Protein AF-A0AAE9IRK6-F1 (afdb_monomer_lite)

Foldseek 3Di:
DVVVVVVVVVVVVVVVVVVVPPDDDDDDDDDDDDDDDPDLCPLVVVLVVLVVVLVVPVVVPVLVVLLVLLVVQVVLDPDPLSNVLSVLQSVQLVVLSVQQNVLSVVQNVCCVVVVDNVPRDDGDDRRDGDPLNVVSSVCSVVVHDDDPVSSPPPPLPAPQDDDDDDADWDADPPPRRIHGLVSCQVVCVPQCADPPPRHGHHNCVVPPDPDD

Secondary structure (DSSP, 8-state):
-HHHHHHHHHHHHHHHHHHHHSPPPPPPPPPPP------TTHHHHHHHHHHHHHHHHHT-HHHHHHHHHHHHHHHT---HHHHHHHHHHHHHHHHHHHHHHHHHHHHHHHHHHH--GGGPPPPPPPP---HHHHHHHHHHHTT----HHHH---TT--TT--S---S-EEE-TTT--EEEHHHHHHHHHHH-B-TTT--B---TTTS-----

InterPro domains:
  IPR013083 Zinc finger, RING/FYVE/PHD-type [G3DSA:3.30.40.10] (139-206)

Sequence (212 aa):
MSNEMESIQRDNRSLREQIASISEAPRTPPVPESPSEGQPNHNRFALFRFQRIKDSLYHKKQLKQAKDMAEKLKSSSNLVEIHQIADYEYYQFEGRLLKYTKEVELNIQRIKETCDVSMVTPLPDIPEFSKRFVNLYWRIINNQSITSSEIEVSDSEFFICYVEMTSEALSCQEFKKVTYFECASKWLKIHRSCPHCRREMLNPEEFPNLSQ

Organism: Caenorhabditis briggsae (NCBI:txid6238)

Structure (mmCIF, N/CA/C/O backbone):
data_AF-A0AAE9IRK6-F1
#
_entry.id   AF-A0AAE9IRK6-F1
#
loop_
_atom_site.group_PDB
_atom_site.id
_atom_site.type_symbol
_atom_site.label_atom_id
_atom_site.label_alt_id
_atom_site.label_comp_id
_atom_site.label_asym_id
_atom_site.label_entity_id
_atom_site.label_seq_id
_atom_site.pdbx_PDB_ins_code
_atom_site.Cartn_x
_atom_site.Cartn_y
_atom_site.Cartn_z
_atom_site.occupancy
_atom_site.B_iso_or_equiv
_atom_site.auth_seq_id
_atom_site.auth_comp_id
_atom_site.auth_asym_id
_atom_site.auth_atom_id
_atom_site.pdbx_PDB_model_num
ATOM 1 N N . MET A 1 1 ? 44.467 29.365 26.929 1.00 53.69 1 MET A N 1
ATOM 2 C CA . MET A 1 1 ? 43.410 29.668 25.938 1.00 53.69 1 MET A CA 1
ATOM 3 C C . MET A 1 1 ? 43.759 30.820 24.984 1.00 53.69 1 MET A C 1
ATOM 5 O O . MET A 1 1 ? 43.269 30.785 23.869 1.00 53.69 1 MET A O 1
ATOM 9 N N . SER A 1 2 ? 44.606 31.802 25.347 1.00 60.78 2 SER A N 1
ATOM 10 C CA . SER A 1 2 ? 44.948 32.934 24.448 1.00 60.78 2 SER A CA 1
ATOM 11 C C . SER A 1 2 ? 45.804 32.539 23.229 1.00 60.78 2 SER A C 1
ATOM 13 O O . SER A 1 2 ? 45.527 32.961 22.113 1.00 60.78 2 SER A O 1
ATOM 15 N N . ASN A 1 3 ? 46.789 31.652 23.411 1.00 66.25 3 ASN A N 1
ATOM 16 C CA . ASN A 1 3 ? 47.774 31.324 22.364 1.00 66.25 3 ASN A CA 1
ATOM 17 C C . ASN A 1 3 ? 47.197 30.514 21.187 1.00 66.25 3 ASN A C 1
ATOM 19 O O . ASN A 1 3 ? 47.721 30.554 20.077 1.00 66.25 3 ASN A O 1
ATOM 23 N N . GLU A 1 4 ? 46.120 29.770 21.429 1.00 68.50 4 GLU A N 1
ATOM 24 C CA . GLU A 1 4 ? 45.479 28.906 20.433 1.00 68.50 4 GLU A CA 1
ATOM 25 C C . GLU A 1 4 ? 44.609 29.733 19.475 1.00 68.50 4 GLU A C 1
ATOM 27 O O . GLU A 1 4 ? 44.667 29.557 18.259 1.00 68.50 4 GLU A O 1
ATOM 32 N N . MET A 1 5 ? 43.910 30.738 20.014 1.00 69.25 5 MET A N 1
ATOM 33 C CA . MET A 1 5 ? 43.140 31.714 19.237 1.00 69.25 5 MET A CA 1
ATOM 34 C C . MET A 1 5 ? 44.045 32.533 18.299 1.00 69.25 5 MET A C 1
ATOM 36 O O . MET A 1 5 ? 43.699 32.771 17.141 1.00 69.25 5 MET A O 1
ATOM 40 N N . GLU A 1 6 ? 45.233 32.916 18.773 1.00 74.81 6 GLU A N 1
ATOM 41 C CA . GLU A 1 6 ? 46.226 33.651 17.979 1.00 74.81 6 GLU A CA 1
ATOM 42 C C . GLU A 1 6 ? 46.871 32.793 16.882 1.00 74.81 6 GLU A C 1
ATOM 44 O O . GLU A 1 6 ? 47.228 33.314 15.822 1.00 74.81 6 GLU A O 1
ATOM 49 N N . SER A 1 7 ? 47.009 31.482 17.106 1.00 77.88 7 SER A N 1
ATOM 50 C CA . SER A 1 7 ? 47.465 30.545 16.072 1.00 77.88 7 SER A CA 1
ATOM 51 C C . SER A 1 7 ? 46.430 30.421 14.959 1.00 77.88 7 SER A C 1
ATOM 53 O O . SER A 1 7 ? 46.745 30.631 13.791 1.00 77.88 7 SER A O 1
ATOM 55 N N . ILE A 1 8 ? 45.166 30.208 15.331 1.00 80.19 8 ILE A N 1
ATOM 56 C CA . ILE A 1 8 ? 44.055 30.049 14.385 1.00 80.19 8 ILE A CA 1
ATOM 57 C C . ILE A 1 8 ? 43.844 31.317 13.542 1.00 80.19 8 ILE A C 1
ATOM 59 O O . ILE A 1 8 ? 43.520 31.235 12.354 1.00 80.19 8 ILE A O 1
ATOM 63 N N . GLN A 1 9 ? 44.041 32.507 14.118 1.00 79.88 9 GLN A N 1
ATOM 64 C CA . GLN A 1 9 ? 43.957 33.765 13.370 1.00 79.88 9 GLN A CA 1
ATOM 65 C C . GLN A 1 9 ? 45.102 33.945 12.367 1.00 79.88 9 GLN A C 1
ATOM 67 O O . GLN A 1 9 ? 44.872 34.483 11.279 1.00 79.88 9 GLN A O 1
ATOM 72 N N . ARG A 1 10 ? 46.316 33.486 12.696 1.00 81.50 10 ARG A N 1
ATOM 73 C CA . ARG A 1 10 ? 47.450 33.495 11.759 1.00 81.50 10 ARG A CA 1
ATOM 74 C C . ARG A 1 10 ? 47.220 32.531 10.599 1.00 81.50 10 ARG A C 1
ATOM 76 O O . ARG A 1 10 ? 47.394 32.931 9.448 1.00 81.50 10 ARG A O 1
ATOM 83 N N . ASP A 1 11 ? 46.731 31.332 10.887 1.00 83.19 11 ASP A N 1
ATOM 84 C CA . ASP A 1 11 ? 46.473 30.310 9.868 1.00 83.19 11 ASP A CA 1
ATOM 85 C C . ASP A 1 11 ? 45.357 30.744 8.902 1.00 83.19 11 ASP A C 1
ATOM 87 O O . ASP A 1 11 ? 45.491 30.626 7.683 1.00 83.19 11 ASP A O 1
ATOM 91 N N . ASN A 1 12 ? 44.293 31.367 9.422 1.00 79.25 12 ASN A N 1
ATOM 92 C CA . ASN A 1 12 ? 43.224 31.934 8.593 1.00 79.25 12 ASN A CA 1
ATOM 93 C C . ASN A 1 12 ? 43.704 33.070 7.684 1.00 79.25 12 ASN A C 1
ATOM 95 O O . ASN A 1 12 ? 43.206 33.214 6.566 1.00 79.25 12 ASN A O 1
ATOM 99 N N . ARG A 1 13 ? 44.654 33.893 8.145 1.00 84.69 13 ARG A N 1
ATOM 100 C CA . ARG A 1 13 ? 45.234 34.955 7.315 1.00 84.69 13 ARG A CA 1
ATOM 101 C C . ARG A 1 13 ? 46.056 34.360 6.172 1.00 84.69 13 ARG A C 1
ATOM 103 O O . ARG A 1 13 ? 45.858 34.752 5.027 1.00 84.69 13 ARG A O 1
ATOM 110 N N . SER A 1 14 ? 46.887 33.363 6.474 1.00 82.62 14 SER A N 1
ATOM 111 C CA . SER A 1 14 ? 47.718 32.684 5.475 1.00 82.62 14 SER A CA 1
ATOM 112 C C . SER A 1 14 ? 46.883 31.981 4.397 1.00 82.62 14 SER A C 1
ATOM 114 O O . SER A 1 14 ? 47.169 32.115 3.209 1.00 82.62 14 SER A O 1
ATOM 116 N N . LEU A 1 15 ? 45.788 31.314 4.780 1.00 79.38 15 LEU A N 1
ATOM 117 C CA . LEU A 1 15 ? 44.874 30.673 3.826 1.00 79.38 15 LEU A CA 1
ATOM 118 C C . LEU A 1 15 ? 44.181 31.681 2.901 1.00 79.38 15 LEU A C 1
ATOM 120 O O . LEU A 1 15 ? 44.022 31.422 1.710 1.00 79.38 15 LEU A O 1
ATOM 124 N N . ARG A 1 16 ? 43.794 32.853 3.420 1.00 78.94 16 ARG A N 1
ATOM 125 C CA . ARG A 1 16 ? 43.182 33.914 2.604 1.00 78.94 16 ARG A CA 1
ATOM 126 C C . ARG A 1 16 ? 44.160 34.495 1.586 1.00 78.94 16 ARG A C 1
ATOM 128 O O . ARG A 1 16 ? 43.763 34.757 0.455 1.00 78.94 16 ARG A O 1
ATOM 135 N N . GLU A 1 17 ? 45.423 34.655 1.968 1.00 78.12 17 GLU A N 1
ATOM 136 C CA . GLU A 1 17 ? 46.488 35.110 1.067 1.00 78.12 17 GLU A CA 1
ATOM 137 C C . GLU A 1 17 ? 46.801 34.061 -0.013 1.00 78.12 17 GLU A C 1
ATOM 139 O O . GLU A 1 17 ? 46.987 34.419 -1.175 1.00 78.12 17 GLU A O 1
ATOM 144 N N . GLN A 1 18 ? 46.758 32.765 0.322 1.00 75.94 18 GLN A N 1
ATOM 145 C CA . GLN A 1 18 ? 46.891 31.687 -0.666 1.00 75.94 18 GLN A CA 1
ATOM 146 C C . GLN A 1 18 ? 45.728 31.662 -1.663 1.00 75.94 18 GLN A C 1
ATOM 148 O O . GLN A 1 18 ? 45.968 31.523 -2.858 1.00 75.94 18 GLN A O 1
ATOM 153 N N . ILE A 1 19 ? 44.486 31.854 -1.204 1.00 73.38 19 ILE A N 1
ATOM 154 C CA . ILE A 1 19 ? 43.304 31.908 -2.081 1.00 73.38 19 ILE A CA 1
ATOM 155 C C . ILE A 1 19 ? 43.367 33.121 -3.021 1.00 73.38 19 ILE A C 1
ATOM 157 O O . ILE A 1 19 ? 43.035 32.993 -4.195 1.00 73.38 19 ILE A O 1
ATOM 161 N N . ALA A 1 20 ? 43.839 34.275 -2.539 1.00 70.44 20 ALA A N 1
ATOM 162 C CA . ALA A 1 20 ? 43.986 35.484 -3.353 1.00 70.44 20 ALA A CA 1
ATOM 163 C C . ALA A 1 20 ? 45.124 35.397 -4.392 1.00 70.44 20 ALA A C 1
ATOM 165 O O . ALA A 1 20 ? 45.109 36.129 -5.378 1.00 70.44 20 ALA A O 1
ATOM 166 N N . SER A 1 21 ? 46.100 34.507 -4.180 1.00 67.75 21 SER A N 1
ATOM 167 C CA . SER A 1 21 ? 47.235 34.284 -5.089 1.00 67.75 21 SER A CA 1
ATOM 168 C C . SER A 1 21 ? 46.928 33.269 -6.206 1.00 67.75 21 SER A C 1
ATOM 170 O O . SER A 1 21 ? 47.674 33.155 -7.181 1.00 67.75 21 SER A O 1
ATOM 172 N N . ILE A 1 22 ? 45.807 32.542 -6.113 1.00 68.69 22 ILE A N 1
ATOM 173 C CA . ILE A 1 22 ? 45.344 31.646 -7.178 1.00 68.69 22 ILE A CA 1
ATOM 174 C C . ILE A 1 22 ? 44.671 32.505 -8.255 1.00 68.69 22 ILE A C 1
ATOM 176 O O . ILE A 1 22 ? 43.532 32.941 -8.114 1.00 68.69 22 ILE A O 1
ATOM 180 N N . SER A 1 23 ? 45.414 32.772 -9.329 1.00 54.09 23 SER A N 1
ATOM 181 C CA . SER A 1 23 ? 44.936 33.508 -10.505 1.00 54.09 23 SER A CA 1
ATOM 182 C C . SER A 1 23 ? 43.696 32.849 -11.127 1.00 54.09 23 SER A C 1
ATOM 184 O O . SER A 1 23 ? 43.639 31.627 -11.270 1.00 54.09 23 SER A O 1
ATOM 186 N N . GLU A 1 24 ? 42.723 33.677 -11.521 1.00 56.59 24 GLU A N 1
ATOM 187 C CA . GLU A 1 24 ? 41.511 33.288 -12.251 1.00 56.59 24 GLU A CA 1
ATOM 188 C C . GLU A 1 24 ? 41.842 32.446 -13.496 1.00 56.59 24 GLU A C 1
ATOM 190 O O . GLU A 1 24 ? 42.622 32.853 -14.360 1.00 56.59 24 GLU A O 1
ATOM 195 N N . ALA A 1 25 ? 41.216 31.272 -13.609 1.00 49.56 25 ALA A N 1
ATOM 196 C CA . ALA A 1 25 ? 41.288 30.445 -14.809 1.00 49.56 25 ALA A CA 1
ATOM 197 C C . ALA A 1 25 ? 40.441 31.051 -15.958 1.00 49.56 25 ALA A C 1
ATOM 199 O O . ALA A 1 25 ? 39.415 31.684 -15.692 1.00 49.56 25 ALA A O 1
ATOM 200 N N . PRO A 1 26 ? 40.823 30.862 -17.238 1.00 47.22 26 PRO A N 1
ATOM 201 C CA . PRO A 1 26 ? 40.178 31.523 -18.376 1.00 47.22 26 PRO A CA 1
ATOM 202 C C . PRO A 1 26 ? 38.699 31.148 -18.551 1.00 47.22 26 PRO A C 1
ATOM 204 O O . PRO A 1 26 ? 38.322 29.982 -18.443 1.00 47.22 26 PRO A O 1
ATOM 207 N N . ARG A 1 27 ? 37.872 32.144 -18.899 1.00 47.75 27 ARG A N 1
ATOM 208 C CA . ARG A 1 27 ? 36.449 31.982 -19.245 1.00 47.75 27 ARG A CA 1
ATOM 209 C C . ARG A 1 27 ? 36.286 31.043 -20.447 1.00 47.75 27 ARG A C 1
ATOM 211 O O . ARG A 1 27 ? 36.861 31.284 -21.507 1.00 47.75 27 ARG A O 1
ATOM 218 N N . THR A 1 28 ? 35.468 30.009 -20.290 1.00 46.34 28 THR A N 1
ATOM 219 C CA . THR A 1 28 ? 35.046 29.081 -21.349 1.00 46.34 28 THR A CA 1
ATOM 220 C C . THR A 1 28 ? 34.137 29.778 -22.383 1.00 46.34 28 THR A C 1
ATOM 222 O O . THR A 1 28 ? 33.287 30.580 -21.989 1.00 46.34 28 THR A O 1
ATOM 225 N N . PRO A 1 29 ? 34.281 29.500 -23.696 1.00 50.12 29 PRO A N 1
ATOM 226 C CA . PRO A 1 29 ? 33.418 30.057 -24.746 1.00 50.12 29 PRO A CA 1
ATOM 227 C C . PRO A 1 29 ? 31.995 29.452 -24.733 1.00 50.12 29 PRO A C 1
ATOM 229 O O . PRO A 1 29 ? 31.794 28.380 -24.156 1.00 50.12 29 PRO A O 1
ATOM 232 N N . PRO A 1 30 ? 30.998 30.123 -25.353 1.00 50.28 30 PRO A N 1
ATOM 233 C CA . PRO A 1 30 ? 29.590 29.742 -25.260 1.00 50.28 30 PRO A CA 1
ATOM 234 C C . PRO A 1 30 ? 29.308 28.437 -26.015 1.00 50.28 30 PRO A C 1
ATOM 236 O O . PRO A 1 30 ? 29.688 28.274 -27.173 1.00 50.28 30 PRO A O 1
ATOM 239 N N . VAL A 1 31 ? 28.628 27.512 -25.338 1.00 42.75 31 VAL A N 1
ATOM 240 C CA . VAL A 1 31 ? 28.158 26.232 -25.884 1.00 42.75 31 VAL A CA 1
ATOM 241 C C . VAL A 1 31 ? 27.038 26.502 -26.903 1.00 42.75 31 VAL A C 1
ATOM 243 O O . VAL A 1 31 ? 26.072 27.171 -26.536 1.00 42.75 31 VAL A O 1
ATOM 246 N N . PRO A 1 32 ? 27.113 26.001 -28.152 1.00 50.94 32 PRO A N 1
ATOM 247 C CA . PRO A 1 32 ? 25.986 26.054 -29.078 1.00 50.94 32 PRO A CA 1
ATOM 248 C C . PRO A 1 32 ? 24.891 25.067 -28.656 1.00 50.94 32 PRO A C 1
ATOM 250 O O . PRO A 1 32 ? 25.173 23.918 -28.311 1.00 50.94 32 PRO A O 1
ATOM 253 N N . GLU A 1 33 ? 23.640 25.518 -28.708 1.00 45.62 33 GLU A N 1
ATOM 254 C CA . GLU A 1 33 ? 22.446 24.703 -28.499 1.00 45.62 33 GLU A CA 1
ATOM 255 C C . GLU A 1 33 ? 22.340 23.568 -29.539 1.00 45.62 33 GLU A C 1
ATOM 257 O O . GLU A 1 33 ? 22.337 23.817 -30.739 1.00 45.62 33 GLU A O 1
ATOM 262 N N . SER A 1 34 ? 22.198 22.342 -29.017 1.00 45.12 34 SER A N 1
ATOM 263 C CA . SER A 1 34 ? 21.564 21.119 -29.558 1.00 45.12 34 SER A CA 1
ATOM 264 C C . SER A 1 34 ? 21.929 20.602 -30.962 1.00 45.12 34 SER A C 1
ATOM 266 O O . SER A 1 34 ? 21.728 21.271 -31.972 1.00 45.12 34 SER A O 1
ATOM 268 N N . PRO A 1 35 ? 22.190 19.284 -31.055 1.00 41.19 35 PRO A N 1
ATOM 269 C CA . PRO A 1 35 ? 21.273 18.451 -31.838 1.00 41.19 35 PRO A CA 1
ATOM 270 C C . PRO A 1 35 ? 20.587 17.380 -30.986 1.00 41.19 35 PRO A C 1
ATOM 272 O O . PRO A 1 35 ? 21.212 16.633 -30.235 1.00 41.19 35 PRO A O 1
ATOM 275 N N . SER A 1 36 ? 19.271 17.304 -31.162 1.00 57.50 36 SER A N 1
ATOM 276 C CA . SER A 1 36 ? 18.419 16.177 -30.800 1.00 57.50 36 SER A CA 1
ATOM 277 C C . SER A 1 36 ? 18.835 14.929 -31.590 1.00 57.50 36 SER A C 1
ATOM 279 O O . SER A 1 36 ? 18.400 14.742 -32.722 1.00 57.50 36 SER A O 1
ATOM 281 N N . GLU A 1 37 ? 19.616 14.049 -30.969 1.00 43.59 37 GLU A N 1
ATOM 282 C CA . GLU A 1 37 ? 19.770 12.647 -31.369 1.00 43.59 37 GLU A CA 1
ATOM 283 C C . GLU A 1 37 ? 19.572 11.775 -30.125 1.00 43.59 37 GLU A C 1
ATOM 285 O O . GLU A 1 37 ? 20.185 12.011 -29.081 1.00 43.59 37 GLU A O 1
ATOM 290 N N . GLY A 1 38 ? 18.658 10.802 -30.207 1.00 50.41 38 GLY A N 1
ATOM 291 C CA . GLY A 1 38 ? 18.271 9.932 -29.098 1.00 50.41 38 GLY A CA 1
ATOM 292 C C . GLY A 1 38 ? 19.488 9.336 -28.393 1.00 50.41 38 GLY A C 1
ATOM 293 O O . GLY A 1 38 ? 20.176 8.478 -28.940 1.00 50.41 38 GLY A O 1
ATOM 294 N N . GLN A 1 39 ? 19.759 9.797 -27.169 1.00 50.62 39 GLN A N 1
ATOM 295 C CA . GLN A 1 39 ? 20.912 9.340 -26.405 1.00 50.62 39 GLN A CA 1
ATOM 296 C C . GLN A 1 39 ? 20.786 7.832 -26.120 1.00 50.62 39 GLN A C 1
ATOM 298 O O . GLN A 1 39 ? 19.871 7.435 -25.389 1.00 50.62 39 GLN A O 1
ATOM 303 N N . PRO A 1 40 ? 21.744 6.994 -26.566 1.00 54.94 40 PRO A N 1
ATOM 304 C CA . PRO A 1 40 ? 21.736 5.539 -26.355 1.00 54.94 40 PRO A CA 1
ATOM 305 C C . PRO A 1 40 ? 21.720 5.113 -24.882 1.00 54.94 40 PRO A C 1
ATOM 307 O O . PRO A 1 40 ? 21.518 3.947 -24.566 1.00 54.94 40 PRO A O 1
ATOM 310 N N . ASN A 1 41 ? 21.972 6.053 -23.969 1.00 64.56 41 ASN A N 1
ATOM 311 C CA . ASN A 1 41 ? 22.027 5.801 -22.538 1.00 64.56 41 ASN A CA 1
ATOM 312 C C . ASN A 1 41 ? 20.725 6.149 -21.806 1.00 64.56 41 ASN A C 1
ATOM 314 O O . ASN A 1 41 ? 20.541 5.694 -20.679 1.00 64.56 41 ASN A O 1
ATOM 318 N N . HIS A 1 42 ? 19.810 6.922 -22.401 1.00 78.62 42 HIS A N 1
ATOM 319 C CA . HIS A 1 42 ? 18.608 7.390 -21.699 1.00 78.62 42 HIS A CA 1
ATOM 320 C C . HIS A 1 42 ? 17.679 6.226 -21.314 1.00 78.62 42 HIS A C 1
ATOM 322 O O . HIS A 1 42 ? 17.197 6.143 -20.181 1.00 78.62 42 HIS A O 1
ATOM 328 N N . ASN A 1 43 ? 17.504 5.264 -22.223 1.00 83.69 43 ASN A N 1
ATOM 329 C CA . ASN A 1 43 ? 16.769 4.026 -21.959 1.00 83.69 43 ASN A CA 1
ATOM 330 C C . ASN A 1 43 ? 17.452 3.148 -20.903 1.00 83.69 43 ASN A C 1
ATOM 332 O O . ASN A 1 43 ? 16.781 2.624 -20.017 1.00 83.69 43 ASN A O 1
ATOM 336 N N . ARG A 1 44 ? 18.784 3.060 -20.917 1.00 87.31 44 ARG A N 1
ATOM 337 C CA . ARG A 1 44 ? 19.575 2.318 -19.935 1.00 87.31 44 ARG A CA 1
ATOM 338 C C . ARG A 1 44 ? 19.434 2.919 -18.537 1.00 87.31 44 ARG A C 1
ATOM 340 O O . ARG A 1 44 ? 19.269 2.173 -17.573 1.00 87.31 44 ARG A O 1
ATOM 347 N N . PHE A 1 45 ? 19.443 4.248 -18.420 1.00 87.94 45 PHE A N 1
ATOM 348 C CA . PHE A 1 45 ? 19.199 4.942 -17.154 1.00 87.94 45 PHE A CA 1
ATOM 349 C C . PHE A 1 45 ? 17.768 4.732 -16.653 1.00 87.94 45 PHE A C 1
ATOM 351 O O . PHE A 1 45 ? 17.579 4.394 -15.484 1.00 87.94 45 PHE A O 1
ATOM 358 N N . ALA A 1 46 ? 16.764 4.882 -17.521 1.00 88.38 46 ALA A N 1
ATOM 359 C CA . ALA A 1 46 ? 15.368 4.641 -17.162 1.00 88.38 46 ALA A CA 1
ATOM 360 C C . ALA A 1 46 ? 15.147 3.192 -16.695 1.00 88.38 46 ALA A C 1
ATOM 362 O O . ALA A 1 46 ? 14.580 2.961 -15.626 1.00 88.38 46 ALA A O 1
ATOM 363 N N . LEU A 1 47 ? 15.684 2.220 -17.437 1.00 92.19 47 LEU A N 1
ATOM 364 C CA . LEU A 1 47 ? 15.627 0.802 -17.096 1.00 92.19 47 LEU A CA 1
ATOM 365 C C . LEU A 1 47 ? 16.285 0.521 -15.741 1.00 92.19 47 LEU A C 1
ATOM 367 O O . LEU A 1 47 ? 15.705 -0.174 -14.908 1.00 92.19 47 LEU A O 1
ATOM 371 N N . PHE A 1 48 ? 17.466 1.094 -15.492 1.00 92.12 48 PHE A N 1
ATOM 372 C CA . PHE A 1 48 ? 18.158 0.958 -14.211 1.00 92.12 48 PHE A CA 1
ATOM 373 C C . PHE A 1 48 ? 17.333 1.522 -13.045 1.00 92.12 48 PHE A C 1
ATOM 375 O O . PHE A 1 48 ? 17.258 0.895 -11.988 1.00 92.12 48 PHE A O 1
ATOM 382 N N . ARG A 1 49 ? 16.661 2.668 -13.233 1.00 92.44 49 ARG A N 1
ATOM 383 C CA . ARG A 1 49 ? 15.779 3.252 -12.208 1.00 92.44 49 ARG A CA 1
ATOM 384 C C . ARG A 1 49 ? 14.624 2.319 -11.859 1.00 92.44 49 ARG A C 1
ATOM 386 O O . ARG A 1 49 ? 14.417 2.047 -10.678 1.00 92.44 49 ARG A O 1
ATOM 393 N N . PHE A 1 50 ? 13.902 1.802 -12.852 1.00 94.62 50 PHE A N 1
ATOM 394 C CA . PHE A 1 50 ? 12.791 0.885 -12.588 1.00 94.62 50 PHE A CA 1
ATOM 395 C C . PHE A 1 50 ? 13.259 -0.446 -11.997 1.00 94.62 50 PHE A C 1
ATOM 397 O O . PHE A 1 50 ? 12.628 -0.959 -11.076 1.00 94.62 50 PHE A O 1
ATOM 404 N N . GLN A 1 51 ? 14.388 -0.983 -12.462 1.00 94.19 51 GLN A N 1
ATOM 405 C CA . GLN A 1 51 ? 14.958 -2.214 -11.917 1.00 94.19 51 GLN A CA 1
ATOM 406 C C . GLN A 1 51 ? 15.327 -2.047 -10.436 1.00 94.19 51 GLN A C 1
ATOM 408 O O . GLN A 1 51 ? 14.957 -2.889 -9.624 1.00 94.19 51 GLN A O 1
ATOM 413 N N . ARG A 1 52 ? 15.931 -0.913 -10.060 1.00 94.44 52 ARG A N 1
ATOM 414 C CA . ARG A 1 52 ? 16.219 -0.580 -8.657 1.00 94.44 52 ARG A CA 1
ATOM 415 C C . ARG A 1 52 ? 14.950 -0.522 -7.803 1.00 94.44 52 ARG A C 1
ATOM 417 O O . ARG A 1 52 ? 14.959 -1.000 -6.670 1.00 94.44 52 ARG A O 1
ATOM 424 N N . ILE A 1 53 ? 13.866 0.051 -8.335 1.00 93.44 53 ILE A N 1
ATOM 425 C CA . ILE A 1 53 ? 12.562 0.052 -7.656 1.00 93.44 53 ILE A CA 1
ATOM 426 C C . ILE A 1 53 ? 12.077 -1.389 -7.478 1.00 93.44 53 ILE A C 1
ATOM 428 O O . ILE A 1 53 ? 11.793 -1.784 -6.352 1.00 93.44 53 ILE A O 1
ATOM 432 N N . LYS A 1 54 ? 12.050 -2.201 -8.539 1.00 93.38 54 LYS A N 1
ATOM 433 C CA . LYS A 1 54 ? 11.607 -3.602 -8.472 1.00 93.38 54 LYS A CA 1
ATOM 434 C C . LYS A 1 54 ? 12.393 -4.412 -7.436 1.00 93.38 54 LYS A C 1
ATOM 436 O O . LYS A 1 54 ? 11.795 -5.111 -6.623 1.00 93.38 54 LYS A O 1
ATOM 441 N N . ASP A 1 55 ? 13.715 -4.269 -7.417 1.00 93.12 55 ASP A N 1
ATOM 442 C CA . ASP A 1 55 ? 14.584 -4.983 -6.478 1.00 93.12 55 ASP A CA 1
ATOM 443 C C . ASP A 1 55 ? 14.294 -4.575 -5.024 1.00 93.12 55 ASP A C 1
ATOM 445 O O . ASP A 1 55 ? 14.266 -5.425 -4.134 1.00 93.12 55 ASP A O 1
ATOM 449 N N . SER A 1 56 ? 13.976 -3.297 -4.776 1.00 91.25 56 SER A N 1
ATOM 450 C CA . SER A 1 56 ? 13.552 -2.834 -3.445 1.00 91.25 56 SER A CA 1
ATOM 451 C C . SER A 1 56 ? 12.234 -3.462 -2.962 1.00 91.25 56 SER A C 1
ATOM 453 O O . SER A 1 56 ? 12.041 -3.632 -1.757 1.00 91.25 56 SER A O 1
ATOM 455 N N . LEU A 1 57 ? 11.351 -3.849 -3.890 1.00 89.00 57 LEU A N 1
ATOM 456 C CA . LEU A 1 57 ? 10.039 -4.439 -3.602 1.00 89.00 57 LEU A CA 1
ATOM 457 C C . LEU A 1 57 ? 10.088 -5.971 -3.485 1.00 89.00 57 LEU A C 1
ATOM 459 O O . LEU A 1 57 ? 9.208 -6.568 -2.864 1.00 89.00 57 LEU A O 1
ATOM 463 N N . TYR A 1 58 ? 11.131 -6.610 -4.030 1.00 85.44 58 TYR A N 1
ATOM 464 C CA . TYR A 1 58 ? 11.259 -8.067 -4.163 1.00 85.44 58 TYR A CA 1
ATOM 465 C C . TYR A 1 58 ? 11.051 -8.827 -2.846 1.00 85.44 58 TYR A C 1
ATOM 467 O O . TYR A 1 58 ? 10.360 -9.843 -2.796 1.00 85.44 58 TYR A O 1
ATOM 475 N N . HIS A 1 59 ? 11.591 -8.305 -1.744 1.00 84.06 59 HIS A N 1
ATOM 476 C CA . HIS A 1 59 ? 11.499 -8.958 -0.437 1.00 84.06 59 HIS A CA 1
ATOM 477 C C . HIS A 1 59 ? 10.191 -8.689 0.318 1.00 84.06 59 HIS A C 1
ATOM 479 O O . HIS A 1 59 ? 10.068 -9.105 1.469 1.00 84.06 59 HIS A O 1
ATOM 485 N N . LYS A 1 60 ? 9.225 -7.973 -0.280 1.00 87.00 60 LYS A N 1
ATOM 486 C CA . LYS A 1 60 ? 7.929 -7.631 0.338 1.00 87.00 60 LYS A CA 1
ATOM 487 C C . LYS A 1 60 ? 8.054 -7.038 1.752 1.00 87.00 60 LYS A C 1
ATOM 489 O O . LYS A 1 60 ? 7.148 -7.169 2.575 1.00 87.00 60 LYS A O 1
ATOM 494 N N . LYS A 1 61 ? 9.176 -6.366 2.047 1.00 90.94 61 LYS A N 1
ATOM 495 C CA . LYS A 1 61 ? 9.479 -5.811 3.377 1.00 90.94 61 LYS A CA 1
ATOM 496 C C . LYS A 1 61 ? 8.394 -4.834 3.830 1.00 90.94 61 LYS A C 1
ATOM 498 O O . LYS A 1 61 ? 7.961 -4.898 4.973 1.00 90.94 61 LYS A O 1
ATOM 503 N N . GLN A 1 62 ? 7.937 -3.986 2.913 1.00 91.00 62 GLN A N 1
ATOM 504 C CA . GLN A 1 62 ? 6.874 -3.011 3.151 1.00 91.00 62 GLN A CA 1
ATOM 505 C C . GLN A 1 62 ? 5.540 -3.687 3.481 1.00 91.00 62 GLN A C 1
ATOM 507 O O . GLN A 1 62 ? 4.880 -3.280 4.425 1.00 91.00 62 GLN A O 1
ATOM 512 N N . LEU A 1 63 ? 5.173 -4.753 2.761 1.00 93.62 63 LEU A N 1
ATOM 513 C CA . LEU A 1 63 ? 3.936 -5.494 3.023 1.00 93.62 63 LEU A CA 1
ATOM 514 C C . LEU A 1 63 ? 3.966 -6.158 4.403 1.00 93.62 63 LEU A C 1
ATOM 516 O O . LEU A 1 63 ? 2.989 -6.098 5.143 1.00 93.62 63 LEU A O 1
ATOM 520 N N . LYS A 1 64 ? 5.112 -6.743 4.773 1.00 95.06 64 LYS A N 1
ATOM 521 C CA . LYS A 1 64 ? 5.304 -7.299 6.115 1.00 95.06 64 LYS A CA 1
ATOM 522 C C . LYS A 1 64 ? 5.174 -6.215 7.188 1.00 95.06 64 LYS A C 1
ATOM 524 O O . LYS A 1 64 ? 4.420 -6.398 8.131 1.00 95.06 64 LYS A O 1
ATOM 529 N N . GLN A 1 65 ? 5.850 -5.079 7.015 1.00 94.94 65 GLN A N 1
ATOM 530 C CA . GLN A 1 65 ? 5.757 -3.950 7.948 1.00 94.94 65 GLN A CA 1
ATOM 531 C C . GLN A 1 65 ? 4.325 -3.416 8.075 1.00 94.94 65 GLN A C 1
ATOM 533 O O . GLN A 1 65 ? 3.867 -3.173 9.187 1.00 94.94 65 GLN A O 1
ATOM 538 N N . ALA A 1 66 ? 3.608 -3.279 6.959 1.00 96.06 66 ALA A N 1
ATOM 539 C CA . ALA A 1 66 ? 2.214 -2.852 6.941 1.00 96.06 66 ALA A CA 1
ATOM 540 C C . ALA A 1 66 ? 1.315 -3.820 7.722 1.00 96.06 66 ALA A C 1
ATOM 542 O O . ALA A 1 66 ? 0.515 -3.388 8.551 1.00 96.06 66 ALA A O 1
ATOM 543 N N . LYS A 1 67 ? 1.500 -5.130 7.514 1.00 96.88 67 LYS A N 1
ATOM 544 C CA . LYS A 1 67 ? 0.779 -6.164 8.259 1.00 96.88 67 LYS A CA 1
ATOM 545 C C . LYS A 1 67 ? 1.085 -6.107 9.753 1.00 96.88 67 LYS A C 1
ATOM 547 O O . LYS A 1 67 ? 0.166 -6.118 10.563 1.00 96.88 67 LYS A O 1
ATOM 552 N N . ASP A 1 68 ? 2.362 -5.996 10.112 1.00 97.75 68 ASP A N 1
ATOM 553 C CA . ASP A 1 68 ? 2.798 -5.924 11.508 1.00 97.75 68 ASP A CA 1
ATOM 554 C C . ASP A 1 68 ? 2.201 -4.690 12.215 1.00 97.75 68 ASP A C 1
ATOM 556 O O . ASP A 1 68 ? 1.790 -4.780 13.371 1.00 97.75 68 ASP A O 1
ATOM 560 N N . MET A 1 69 ? 2.095 -3.545 11.528 1.00 97.19 69 MET A N 1
ATOM 561 C CA . MET A 1 69 ? 1.442 -2.344 12.067 1.00 97.19 69 MET A CA 1
ATOM 562 C C . MET A 1 69 ? -0.059 -2.548 12.305 1.00 97.19 69 MET A C 1
ATOM 564 O O . MET A 1 69 ? -0.548 -2.199 13.381 1.00 97.19 69 MET A O 1
ATOM 568 N N . ALA A 1 70 ? -0.779 -3.123 11.337 1.00 96.75 70 ALA A N 1
ATOM 569 C CA . ALA A 1 70 ? -2.214 -3.383 11.454 1.00 96.75 70 ALA A CA 1
ATOM 570 C C . ALA A 1 70 ? -2.523 -4.388 12.577 1.00 96.75 70 ALA A C 1
ATOM 572 O O . ALA A 1 70 ? -3.371 -4.130 13.431 1.00 96.75 70 ALA A O 1
ATOM 573 N N . GLU A 1 71 ? -1.775 -5.491 12.648 1.00 97.56 71 GLU A N 1
ATOM 574 C CA . GLU A 1 71 ? -1.933 -6.496 13.705 1.00 97.56 71 GLU A CA 1
ATOM 575 C C . GLU A 1 71 ? -1.569 -5.942 15.085 1.00 97.56 71 GLU A C 1
ATOM 577 O O . GLU A 1 71 ? -2.264 -6.197 16.071 1.00 97.56 71 GLU A O 1
ATOM 582 N N . LYS A 1 72 ? -0.532 -5.100 15.173 1.00 97.38 72 LYS A N 1
ATOM 583 C CA . LYS A 1 72 ? -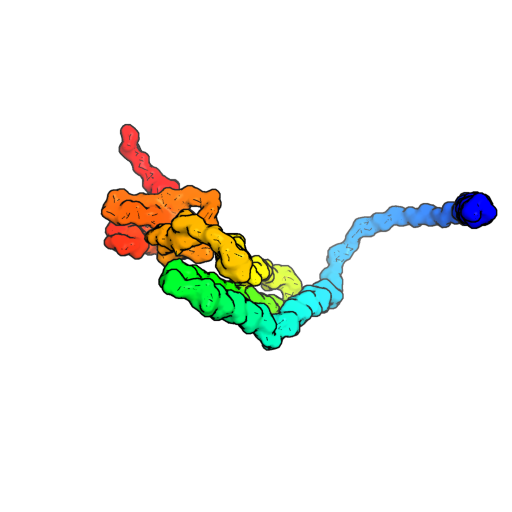0.198 -4.431 16.431 1.00 97.38 72 LYS A CA 1
ATOM 584 C C . LYS A 1 72 ? -1.320 -3.499 16.888 1.00 97.38 72 LYS A C 1
ATOM 586 O O . LYS A 1 72 ? -1.651 -3.504 18.076 1.00 97.38 72 LYS A O 1
ATOM 591 N N . LEU A 1 73 ? -1.931 -2.749 15.970 1.00 95.38 73 LEU A N 1
ATOM 592 C CA . LEU A 1 73 ? -3.075 -1.888 16.275 1.00 95.38 73 LEU A CA 1
ATOM 593 C C . LEU A 1 73 ? -4.252 -2.695 16.834 1.00 95.38 73 LEU A C 1
ATOM 595 O O . LEU A 1 73 ? -4.789 -2.349 17.885 1.00 95.38 73 LEU A O 1
ATOM 599 N N . LYS A 1 74 ? -4.579 -3.814 16.178 1.00 95.06 74 LYS A N 1
ATOM 600 C CA . LYS A 1 74 ? -5.633 -4.750 16.595 1.00 95.06 74 LYS A CA 1
ATOM 601 C C . LYS A 1 74 ? -5.354 -5.369 17.961 1.00 95.06 74 LYS A C 1
ATOM 603 O O . LYS A 1 74 ? -6.258 -5.474 18.776 1.00 95.06 74 LYS A O 1
ATOM 608 N N . SER A 1 75 ? -4.102 -5.719 18.254 1.00 96.81 75 SER A N 1
ATOM 609 C CA . SER A 1 75 ? -3.721 -6.260 19.568 1.00 96.81 75 SER A CA 1
ATOM 610 C C . SER A 1 75 ? -3.754 -5.229 20.705 1.00 96.81 75 SER A C 1
ATOM 612 O O . SER A 1 75 ? -3.797 -5.606 21.872 1.00 96.81 75 SER A O 1
ATOM 614 N N . SER A 1 76 ? -3.733 -3.933 20.374 1.00 94.62 76 SER A N 1
ATOM 615 C CA . SER A 1 76 ? -3.670 -2.834 21.348 1.00 94.62 76 SER A CA 1
ATOM 616 C C . SER A 1 76 ? -5.041 -2.226 21.669 1.00 94.62 76 SER A C 1
ATOM 618 O O . SER A 1 76 ? -5.134 -1.342 22.515 1.00 94.62 76 SER A O 1
ATOM 620 N N . SER A 1 77 ? -6.111 -2.674 21.006 1.00 90.44 77 SER A N 1
ATOM 621 C CA . SER A 1 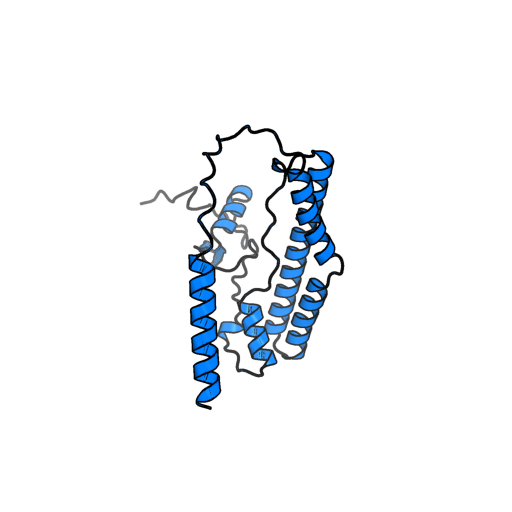77 ? -7.474 -2.189 21.227 1.00 90.44 77 SER A CA 1
ATOM 622 C C . SER A 1 77 ? -8.495 -3.300 21.023 1.00 90.44 77 SER A C 1
ATOM 624 O O . SER A 1 77 ? -8.360 -4.103 20.110 1.00 90.44 77 SER A O 1
ATOM 626 N N . ASN A 1 78 ? -9.558 -3.305 21.827 1.00 89.81 78 ASN A N 1
ATOM 627 C CA . ASN A 1 78 ? -10.686 -4.228 21.665 1.00 89.81 78 ASN A CA 1
ATOM 628 C C . ASN A 1 78 ? -11.872 -3.604 20.905 1.00 89.81 78 ASN A C 1
ATOM 630 O O . ASN A 1 78 ? -12.921 -4.234 20.802 1.00 89.81 78 ASN A O 1
ATOM 634 N N . LEU A 1 79 ? -11.743 -2.363 20.417 1.00 89.50 79 LEU A N 1
ATOM 635 C CA . LEU A 1 79 ? -12.817 -1.699 19.673 1.00 89.50 79 LEU A CA 1
ATOM 636 C C . LEU A 1 79 ? -12.891 -2.242 18.243 1.00 89.50 79 LEU A C 1
ATOM 638 O O . LEU A 1 79 ? -11.890 -2.262 17.523 1.00 89.50 79 LEU A O 1
ATOM 642 N N . VAL A 1 80 ? -14.096 -2.636 17.832 1.00 88.94 80 VAL A N 1
ATOM 643 C CA . VAL A 1 80 ? -14.361 -3.252 16.524 1.00 88.94 80 VAL A CA 1
ATOM 644 C C . VAL A 1 80 ? -14.028 -2.288 15.388 1.00 88.94 80 VAL A C 1
ATOM 646 O O . VAL A 1 80 ? -13.434 -2.686 14.391 1.00 88.94 80 VAL A O 1
ATOM 649 N N . GLU A 1 81 ? -14.333 -1.007 15.559 1.00 87.94 81 GLU A N 1
ATOM 650 C CA . GLU A 1 81 ? -14.073 0.048 14.583 1.00 87.94 81 GLU A CA 1
ATOM 651 C C . GLU A 1 81 ? -12.569 0.209 14.323 1.00 87.94 81 GLU A C 1
ATOM 653 O O . GLU A 1 81 ? -12.144 0.411 13.189 1.00 87.94 81 GLU A O 1
ATOM 658 N N . ILE A 1 82 ? -11.731 0.050 15.355 1.00 89.88 82 ILE A N 1
ATOM 659 C CA . ILE A 1 82 ? -10.270 0.095 15.201 1.00 89.88 82 ILE A CA 1
ATOM 660 C C . ILE A 1 82 ? -9.775 -1.112 14.402 1.00 89.88 82 ILE A C 1
ATOM 662 O O . ILE A 1 82 ? -8.863 -0.972 13.587 1.00 89.88 82 ILE A O 1
ATOM 666 N N . HIS A 1 83 ? -10.378 -2.286 14.601 1.00 91.44 83 HIS A N 1
ATOM 667 C CA . HIS A 1 83 ? -10.037 -3.479 13.823 1.00 91.44 83 HIS A CA 1
ATOM 668 C C . HIS A 1 83 ? -10.437 -3.309 12.359 1.00 91.44 83 HIS A C 1
ATOM 670 O O . HIS A 1 83 ? -9.631 -3.591 11.478 1.00 91.44 83 HIS A O 1
ATOM 676 N N . GLN A 1 84 ? -11.628 -2.763 12.103 1.00 89.25 84 GLN A N 1
ATOM 677 C CA . GLN A 1 84 ? -12.104 -2.451 10.754 1.00 89.25 84 GLN A CA 1
ATOM 678 C C . GLN A 1 84 ? -11.193 -1.446 10.044 1.00 89.25 84 GLN A C 1
ATOM 680 O O . GLN A 1 84 ? -10.801 -1.685 8.905 1.00 89.25 84 GLN A O 1
ATOM 685 N N . ILE A 1 85 ? -10.799 -0.362 10.723 1.00 90.38 85 ILE A N 1
ATOM 686 C CA . ILE A 1 85 ? -9.849 0.622 10.186 1.00 90.38 85 ILE A CA 1
ATOM 687 C C . ILE A 1 85 ? -8.507 -0.047 9.863 1.00 90.38 85 ILE A C 1
ATOM 689 O O . ILE A 1 85 ? -7.938 0.202 8.802 1.00 90.38 85 ILE A O 1
ATOM 693 N N . ALA A 1 86 ? -8.002 -0.910 10.750 1.00 94.00 86 ALA A N 1
ATOM 694 C CA . ALA A 1 86 ? -6.736 -1.608 10.542 1.00 94.00 86 ALA A CA 1
ATOM 695 C C . ALA A 1 86 ? -6.766 -2.548 9.333 1.00 94.00 86 ALA A C 1
ATOM 697 O O . ALA A 1 86 ? -5.853 -2.511 8.506 1.00 94.00 86 ALA A O 1
ATOM 698 N N . ASP A 1 87 ? -7.815 -3.361 9.220 1.00 91.19 87 ASP A N 1
ATOM 699 C CA . ASP A 1 87 ? -7.977 -4.297 8.112 1.00 91.19 87 ASP A CA 1
ATOM 700 C C . ASP A 1 87 ? -8.175 -3.540 6.789 1.00 91.19 87 ASP A C 1
ATOM 702 O O . ASP A 1 87 ? -7.496 -3.838 5.804 1.00 91.19 87 ASP A O 1
ATOM 706 N N . TYR A 1 88 ? -9.032 -2.512 6.770 1.00 90.31 88 TYR A N 1
ATOM 707 C CA . TYR A 1 88 ? -9.261 -1.677 5.589 1.00 90.31 88 TYR A CA 1
ATOM 708 C C . TYR A 1 88 ? -7.959 -1.048 5.082 1.00 90.31 88 TYR A C 1
ATOM 710 O O . TYR A 1 88 ? -7.594 -1.216 3.919 1.00 90.31 88 TYR A O 1
ATOM 718 N N . GLU A 1 89 ? -7.215 -0.371 5.953 1.00 94.06 89 GLU A N 1
ATOM 719 C CA . GLU A 1 89 ? -5.973 0.309 5.578 1.00 94.06 89 GLU A CA 1
ATOM 720 C C . GLU A 1 89 ? -4.900 -0.667 5.095 1.00 94.06 89 GLU A C 1
ATOM 722 O O . GLU A 1 89 ? -4.203 -0.385 4.116 1.00 94.06 89 GLU A O 1
ATOM 727 N N . TYR A 1 90 ? -4.797 -1.844 5.722 1.00 96.00 90 TYR A N 1
ATOM 728 C CA . TYR A 1 90 ? -3.897 -2.899 5.266 1.00 96.00 90 TYR A CA 1
ATOM 729 C C . TYR A 1 90 ? -4.251 -3.382 3.852 1.00 96.00 90 TYR A C 1
ATOM 731 O O . TYR A 1 90 ? -3.374 -3.415 2.985 1.00 96.00 90 TYR A O 1
ATOM 739 N N . TYR A 1 91 ? -5.520 -3.709 3.586 1.00 93.31 91 TYR A N 1
ATOM 740 C CA . TYR A 1 91 ? -5.941 -4.183 2.263 1.00 93.31 91 TYR A CA 1
ATOM 741 C C . TYR A 1 91 ? -5.787 -3.110 1.185 1.00 93.31 91 TYR A C 1
ATOM 743 O O . TYR A 1 91 ? -5.354 -3.399 0.067 1.00 93.31 91 TYR A O 1
ATOM 751 N N . GLN A 1 92 ? -6.064 -1.853 1.528 1.00 90.50 92 GLN A N 1
ATOM 752 C CA . GLN A 1 92 ? -5.849 -0.722 0.633 1.00 90.50 92 GLN A CA 1
ATOM 753 C C . GLN A 1 92 ? -4.369 -0.540 0.298 1.00 90.50 92 GLN A C 1
ATOM 755 O O . GLN A 1 92 ? -4.013 -0.358 -0.870 1.00 90.50 92 GLN A O 1
ATOM 760 N N . PHE A 1 93 ? -3.492 -0.625 1.298 1.00 94.25 93 PHE A N 1
ATOM 761 C CA . PHE A 1 93 ? -2.050 -0.580 1.094 1.00 94.25 93 PHE A CA 1
ATOM 762 C C . PHE A 1 93 ? -1.566 -1.738 0.210 1.00 94.25 93 PHE A C 1
ATOM 764 O O . PHE A 1 93 ? -0.829 -1.508 -0.750 1.00 94.25 93 PHE A O 1
ATOM 771 N N . GLU A 1 94 ? -2.011 -2.967 0.483 1.00 93.38 94 GLU A N 1
ATOM 772 C CA . GLU A 1 94 ? -1.662 -4.164 -0.290 1.00 93.38 94 GLU A CA 1
ATOM 773 C C . GLU A 1 94 ? -2.088 -4.035 -1.760 1.00 93.38 94 GLU A C 1
ATOM 775 O O . GLU A 1 94 ? -1.276 -4.252 -2.665 1.00 93.38 94 GLU A O 1
ATOM 780 N N . GLY A 1 95 ? -3.326 -3.600 -2.010 1.00 90.69 95 GLY A N 1
ATOM 781 C CA . GLY A 1 95 ? -3.840 -3.365 -3.358 1.00 90.69 95 GLY A CA 1
ATOM 782 C C . GLY A 1 95 ? -3.068 -2.275 -4.108 1.00 90.69 95 GLY A C 1
ATOM 783 O O . GLY A 1 95 ? -2.694 -2.462 -5.272 1.00 90.69 95 GLY A O 1
ATOM 784 N N . ARG A 1 96 ? -2.764 -1.150 -3.441 1.00 91.56 96 ARG A N 1
ATOM 785 C CA . ARG A 1 96 ? -1.944 -0.068 -4.017 1.00 91.56 96 ARG A CA 1
ATOM 786 C C . ARG A 1 96 ? -0.526 -0.545 -4.336 1.00 91.56 96 ARG A C 1
ATOM 788 O O . ARG A 1 96 ? -0.023 -0.261 -5.423 1.00 91.56 96 ARG A O 1
ATOM 795 N N . LEU A 1 97 ? 0.092 -1.318 -3.444 1.00 93.00 97 LEU A N 1
ATOM 796 C CA . LEU A 1 97 ? 1.432 -1.876 -3.635 1.00 93.00 97 LEU A CA 1
ATOM 797 C C . LEU A 1 97 ? 1.494 -2.868 -4.792 1.00 93.00 97 LEU A C 1
ATOM 799 O O . LEU A 1 97 ? 2.435 -2.823 -5.588 1.00 93.00 97 LEU A O 1
ATOM 803 N N . LEU A 1 98 ? 0.478 -3.719 -4.932 1.00 91.88 98 LEU A N 1
ATOM 804 C CA . LEU A 1 98 ? 0.367 -4.629 -6.065 1.00 91.88 98 LEU A CA 1
ATOM 805 C C . LEU A 1 98 ? 0.274 -3.858 -7.387 1.00 91.88 98 LEU A C 1
ATOM 807 O O . LEU A 1 98 ? 1.007 -4.162 -8.330 1.00 91.88 98 LEU A O 1
ATOM 811 N N . LYS A 1 99 ? -0.584 -2.831 -7.449 1.00 91.00 99 LYS A N 1
ATOM 812 C CA . LYS A 1 99 ? -0.733 -1.983 -8.640 1.00 91.00 99 LYS A CA 1
ATOM 813 C C . LYS A 1 99 ? 0.575 -1.272 -8.996 1.00 91.00 99 LYS A C 1
ATOM 815 O O . LYS A 1 99 ? 0.986 -1.308 -10.151 1.00 91.00 99 LYS A O 1
ATOM 820 N N . TYR A 1 100 ? 1.238 -0.676 -8.006 1.00 94.25 100 TYR A N 1
ATOM 821 C CA . TYR A 1 100 ? 2.524 -0.000 -8.181 1.00 94.25 100 TYR A CA 1
ATOM 822 C C . TYR A 1 100 ? 3.596 -0.955 -8.725 1.00 94.25 100 TYR A C 1
ATOM 824 O O . TYR A 1 100 ? 4.253 -0.655 -9.719 1.00 94.25 100 TYR A O 1
ATOM 832 N N . THR A 1 101 ? 3.725 -2.141 -8.120 1.00 93.12 101 THR A N 1
ATOM 833 C CA . THR A 1 101 ? 4.699 -3.164 -8.539 1.00 93.12 101 THR A CA 1
ATOM 834 C C . THR A 1 101 ? 4.458 -3.601 -9.982 1.00 93.12 101 THR A C 1
ATOM 836 O O . THR A 1 101 ? 5.391 -3.633 -10.783 1.00 93.12 101 THR A O 1
ATOM 839 N N . LYS A 1 102 ? 3.195 -3.866 -10.338 1.00 93.62 102 LYS A N 1
ATOM 840 C CA . LYS A 1 102 ? 2.813 -4.264 -11.695 1.00 93.62 102 LYS A CA 1
ATOM 841 C C . LYS A 1 102 ? 3.162 -3.190 -12.727 1.00 93.62 102 LYS A C 1
ATOM 843 O O . LYS A 1 102 ? 3.659 -3.515 -13.800 1.00 93.62 102 LYS A O 1
ATOM 848 N N . GLU A 1 103 ? 2.942 -1.917 -12.407 1.00 94.88 103 GLU A N 1
ATOM 849 C CA . GLU A 1 103 ? 3.267 -0.819 -13.323 1.00 94.88 103 GLU A CA 1
ATOM 850 C C . GLU A 1 103 ? 4.780 -0.689 -13.553 1.00 94.88 103 GLU A C 1
ATOM 852 O O . GLU A 1 103 ? 5.228 -0.500 -14.684 1.00 94.88 103 GLU A O 1
ATOM 857 N N . VAL A 1 104 ? 5.585 -0.869 -12.499 1.00 95.06 104 VAL A N 1
ATOM 858 C CA . VAL A 1 104 ? 7.054 -0.914 -12.603 1.00 95.06 104 VAL A CA 1
ATOM 859 C C . VAL A 1 104 ? 7.500 -2.045 -13.534 1.00 95.06 104 VAL A C 1
ATOM 861 O O . VAL A 1 104 ? 8.341 -1.825 -14.404 1.00 95.06 104 VAL A O 1
ATOM 864 N N . GLU A 1 105 ? 6.934 -3.243 -13.386 1.00 95.25 105 GLU A N 1
ATOM 865 C CA . GLU A 1 105 ? 7.257 -4.396 -14.235 1.00 95.25 105 GLU A CA 1
ATOM 866 C C . GLU A 1 105 ? 6.873 -4.167 -15.700 1.00 95.25 105 GLU A C 1
ATOM 868 O O . GLU A 1 105 ? 7.678 -4.441 -16.594 1.00 95.25 105 GLU A O 1
ATOM 873 N N . LEU A 1 106 ? 5.689 -3.604 -15.954 1.00 95.19 106 LEU A N 1
ATOM 874 C CA . LEU A 1 106 ? 5.238 -3.270 -17.306 1.00 95.19 106 LEU A CA 1
ATOM 875 C C . LEU A 1 106 ? 6.127 -2.208 -17.964 1.00 95.19 106 LEU A C 1
ATOM 877 O O . LEU A 1 106 ? 6.447 -2.336 -19.144 1.00 95.19 106 LEU A O 1
ATOM 881 N N . ASN A 1 107 ? 6.564 -1.190 -17.217 1.00 95.38 107 ASN A N 1
ATOM 882 C CA . ASN A 1 107 ? 7.494 -0.176 -17.718 1.00 95.38 107 ASN A CA 1
ATOM 883 C C . ASN A 1 107 ? 8.875 -0.761 -18.043 1.00 95.38 107 ASN A C 1
ATOM 885 O O . ASN A 1 107 ? 9.455 -0.424 -19.075 1.00 95.38 107 ASN A O 1
ATOM 889 N N . ILE A 1 108 ? 9.392 -1.670 -17.206 1.00 95.19 108 ILE A N 1
ATOM 890 C CA . ILE A 1 108 ? 10.632 -2.412 -17.496 1.00 95.19 108 ILE A CA 1
ATOM 891 C C . ILE A 1 108 ? 10.484 -3.197 -18.797 1.00 95.19 108 ILE A C 1
ATOM 893 O O . ILE A 1 108 ? 11.389 -3.159 -19.631 1.00 95.19 108 ILE A O 1
ATOM 897 N N . GLN A 1 109 ? 9.366 -3.907 -18.962 1.00 94.44 109 GLN A N 1
ATOM 898 C CA . GLN A 1 109 ? 9.116 -4.713 -20.151 1.00 94.44 109 GLN A CA 1
ATOM 899 C C . GLN A 1 109 ? 9.024 -3.838 -21.405 1.00 94.44 109 GLN A C 1
ATOM 901 O O . GLN A 1 109 ? 9.732 -4.104 -22.372 1.00 94.44 109 GLN A O 1
ATOM 906 N N . ARG A 1 110 ? 8.260 -2.739 -21.351 1.00 93.31 110 ARG A N 1
ATOM 907 C CA . ARG A 1 110 ? 8.141 -1.785 -22.462 1.00 93.31 110 ARG A CA 1
ATOM 908 C C . ARG A 1 110 ? 9.493 -1.232 -22.893 1.00 93.31 110 ARG A C 1
ATOM 910 O O . ARG A 1 110 ? 9.823 -1.342 -24.064 1.00 93.31 110 ARG A O 1
ATOM 917 N N . ILE A 1 111 ? 10.316 -0.734 -21.963 1.00 92.00 111 ILE A N 1
ATOM 918 C CA . ILE A 1 111 ? 11.650 -0.209 -22.310 1.00 92.00 111 ILE A CA 1
ATOM 919 C C . ILE A 1 111 ? 12.526 -1.294 -22.953 1.00 92.00 111 ILE A C 1
ATOM 921 O O . ILE A 1 111 ? 13.279 -0.996 -23.876 1.00 92.00 111 ILE A O 1
ATOM 925 N N . LYS A 1 112 ? 12.460 -2.543 -22.472 1.00 91.12 112 LYS A N 1
ATOM 926 C CA . LYS A 1 112 ? 13.249 -3.650 -23.037 1.00 91.12 112 LYS A CA 1
ATOM 927 C C . LYS A 1 112 ? 12.817 -4.030 -24.452 1.00 91.12 112 LYS A C 1
ATOM 929 O O . LYS A 1 112 ? 13.671 -4.409 -25.243 1.00 91.12 112 LYS A O 1
ATOM 934 N N . GLU A 1 113 ? 11.522 -3.969 -24.743 1.00 91.81 113 GLU A N 1
ATOM 935 C CA . GLU A 1 113 ? 10.961 -4.351 -26.043 1.00 91.81 113 GLU A CA 1
ATOM 936 C C . GLU A 1 113 ? 11.094 -3.239 -27.084 1.00 91.81 113 GLU A C 1
ATOM 938 O O . GLU A 1 113 ? 11.452 -3.506 -28.228 1.00 91.81 113 GLU A O 1
ATOM 943 N N . THR A 1 114 ? 10.812 -1.993 -26.700 1.00 88.00 114 THR A N 1
ATOM 944 C CA . THR A 1 114 ? 10.758 -0.864 -27.638 1.00 88.00 114 THR A CA 1
ATOM 945 C C . THR A 1 114 ? 12.061 -0.078 -27.705 1.00 88.00 114 THR A C 1
ATOM 947 O O . THR A 1 114 ? 12.253 0.695 -28.640 1.00 88.00 114 THR A O 1
ATOM 950 N N . CYS A 1 115 ? 12.943 -0.223 -26.707 1.00 84.75 115 CYS A N 1
ATOM 951 C CA . CYS A 1 115 ? 14.098 0.651 -26.476 1.00 84.75 115 CYS A CA 1
ATOM 952 C C . CYS A 1 115 ? 13.744 2.146 -26.340 1.00 84.75 115 CYS A C 1
ATOM 954 O O . CYS A 1 115 ? 14.656 2.975 -26.288 1.00 84.75 115 CYS A O 1
ATOM 956 N N . ASP A 1 116 ? 12.455 2.482 -26.224 1.00 83.94 116 ASP A N 1
ATOM 957 C CA . ASP A 1 116 ? 11.916 3.838 -26.216 1.00 83.94 116 ASP A CA 1
ATOM 958 C C . ASP A 1 116 ? 11.295 4.167 -24.852 1.00 83.94 116 ASP A C 1
ATOM 960 O O . ASP A 1 116 ? 10.347 3.529 -24.388 1.00 83.94 116 ASP A O 1
ATOM 964 N N . VAL A 1 117 ? 11.843 5.197 -24.207 1.00 86.00 117 VAL A N 1
ATOM 965 C CA . VAL A 1 117 ? 11.401 5.664 -22.888 1.00 86.00 117 VAL A CA 1
ATOM 966 C C . VAL A 1 117 ? 10.111 6.477 -22.979 1.00 86.00 117 VAL A C 1
ATOM 968 O O . VAL A 1 117 ? 9.424 6.603 -21.975 1.00 86.00 117 VAL A O 1
ATOM 971 N N . SER A 1 118 ? 9.739 7.000 -24.149 1.00 86.25 118 SER A N 1
ATOM 972 C CA . SER A 1 118 ? 8.507 7.784 -24.312 1.00 86.25 118 SER A CA 1
ATOM 973 C C . SER A 1 118 ? 7.231 6.955 -24.095 1.00 86.25 118 SER A C 1
ATOM 975 O O . SER A 1 118 ? 6.195 7.495 -23.720 1.00 86.25 118 SER A O 1
ATOM 977 N N . MET A 1 119 ? 7.330 5.629 -24.249 1.00 83.12 119 MET A N 1
ATOM 978 C CA . MET A 1 119 ? 6.227 4.672 -24.093 1.00 83.12 119 MET A CA 1
ATOM 979 C C . MET A 1 119 ? 5.994 4.231 -22.636 1.00 83.12 119 MET A C 1
ATOM 981 O O . MET A 1 119 ? 5.116 3.402 -22.357 1.00 83.12 119 MET A O 1
ATOM 985 N N . VAL A 1 120 ? 6.790 4.730 -21.684 1.00 89.06 120 VAL A N 1
ATOM 986 C CA . VAL A 1 120 ? 6.573 4.441 -20.261 1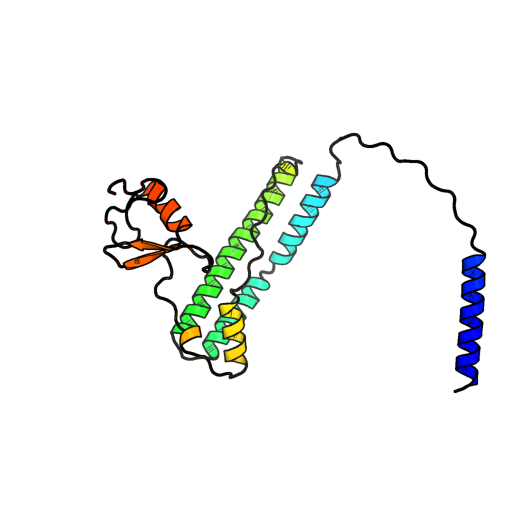.00 89.06 120 VAL A CA 1
ATOM 987 C C . VAL A 1 120 ? 5.383 5.228 -19.738 1.00 89.06 120 VAL A C 1
ATOM 989 O O . VAL A 1 120 ? 5.135 6.373 -20.104 1.00 89.06 120 VAL A O 1
ATOM 992 N N . THR A 1 121 ? 4.653 4.607 -18.832 1.00 88.56 121 THR A N 1
ATOM 993 C CA . THR A 1 121 ? 3.535 5.230 -18.129 1.00 88.56 121 THR A CA 1
ATOM 994 C C . THR A 1 121 ? 4.047 5.805 -16.815 1.00 88.56 121 THR A C 1
ATOM 996 O O . THR A 1 121 ? 4.958 5.234 -16.200 1.00 88.56 121 THR A O 1
ATOM 999 N N . PRO A 1 122 ? 3.485 6.931 -16.350 1.00 88.69 122 PRO A N 1
ATOM 1000 C CA . PRO A 1 122 ? 3.800 7.439 -15.025 1.00 88.69 122 PRO A CA 1
ATOM 1001 C C . PRO A 1 122 ? 3.434 6.390 -13.971 1.00 88.69 122 PRO A C 1
ATOM 1003 O O . PRO A 1 122 ? 2.387 5.743 -14.055 1.00 88.69 122 PRO A O 1
ATOM 1006 N N . LEU A 1 123 ? 4.313 6.209 -12.984 1.00 89.31 123 LEU A N 1
ATOM 1007 C CA . LEU A 1 123 ? 4.005 5.348 -11.848 1.00 89.31 123 LEU A CA 1
ATOM 1008 C C . LEU A 1 123 ? 2.893 5.988 -11.010 1.00 89.31 123 LEU A C 1
ATOM 1010 O O . LEU A 1 123 ? 2.870 7.214 -10.881 1.00 89.31 123 LEU A O 1
ATOM 1014 N N . PRO A 1 124 ? 1.995 5.182 -10.420 1.00 86.62 124 PRO A N 1
ATOM 1015 C CA . PRO A 1 124 ? 1.103 5.686 -9.389 1.00 86.62 124 PRO A CA 1
ATOM 1016 C C . PRO A 1 124 ? 1.916 6.153 -8.176 1.00 86.62 124 PRO A C 1
ATOM 1018 O O . PRO A 1 124 ? 3.090 5.798 -8.029 1.00 86.62 124 PRO A O 1
ATOM 1021 N N . ASP A 1 125 ? 1.274 6.909 -7.289 1.00 88.31 125 ASP A N 1
ATOM 1022 C CA . ASP A 1 125 ? 1.898 7.325 -6.038 1.00 88.31 125 ASP A CA 1
ATOM 1023 C C . ASP A 1 125 ? 2.404 6.123 -5.240 1.00 88.31 125 ASP A C 1
ATOM 1025 O O . ASP A 1 125 ? 1.847 5.016 -5.291 1.00 88.31 125 ASP A O 1
ATOM 1029 N N . ILE A 1 126 ? 3.488 6.356 -4.500 1.00 87.94 126 ILE A N 1
ATOM 1030 C CA . ILE A 1 126 ? 4.055 5.339 -3.625 1.00 87.94 126 ILE A CA 1
ATOM 1031 C C . ILE A 1 126 ? 2.976 4.951 -2.601 1.00 87.94 126 ILE A C 1
ATOM 1033 O O . ILE A 1 126 ? 2.359 5.829 -1.998 1.00 87.94 126 ILE A O 1
ATOM 1037 N N . PRO A 1 127 ? 2.719 3.648 -2.404 1.00 91.44 127 PRO A N 1
ATOM 1038 C CA . PRO A 1 127 ? 1.740 3.197 -1.430 1.00 91.44 127 PRO A CA 1
ATOM 1039 C C . PRO A 1 127 ? 2.124 3.648 -0.024 1.00 91.44 127 PRO A C 1
ATOM 1041 O O . PRO A 1 127 ? 3.199 3.314 0.474 1.00 91.44 127 PRO A O 1
ATOM 1044 N N . GLU A 1 128 ? 1.207 4.356 0.622 1.00 92.38 128 GLU A N 1
ATOM 1045 C CA . GLU A 1 128 ? 1.310 4.794 2.009 1.00 92.38 128 GLU A CA 1
ATOM 1046 C C . GLU A 1 128 ? -0.025 4.545 2.726 1.00 92.38 128 GLU A C 1
ATOM 1048 O O . GLU A 1 128 ? -1.073 4.347 2.092 1.00 92.38 128 GLU A O 1
ATOM 1053 N N . PHE A 1 129 ? 0.023 4.499 4.057 1.00 92.00 129 PHE A N 1
ATOM 1054 C CA . PHE A 1 129 ? -1.179 4.520 4.888 1.00 92.00 129 PHE A CA 1
ATOM 1055 C C . PHE A 1 129 ? -1.772 5.926 4.936 1.00 92.00 129 PHE A C 1
ATOM 1057 O O . PHE A 1 129 ? -1.044 6.913 4.805 1.00 92.00 129 PHE A O 1
ATOM 1064 N N . SER A 1 130 ? -3.081 6.027 5.175 1.00 90.69 130 SER A N 1
ATOM 1065 C CA . SER A 1 130 ? -3.700 7.335 5.386 1.00 90.69 130 SER A CA 1
ATOM 1066 C C . SER A 1 130 ? -3.110 8.049 6.606 1.00 90.69 130 SER A C 1
ATOM 1068 O O . SER A 1 130 ? -2.681 7.436 7.593 1.00 90.69 130 SER A O 1
ATOM 1070 N N . LYS A 1 131 ? -3.138 9.385 6.578 1.00 89.94 131 LYS A N 1
ATOM 1071 C CA . LYS A 1 131 ? -2.749 10.196 7.744 1.00 89.94 131 LYS A CA 1
ATOM 1072 C C . LYS A 1 131 ? -3.630 9.873 8.947 1.00 89.94 131 LYS A C 1
ATOM 1074 O O . LYS A 1 131 ? -3.136 9.849 10.073 1.00 89.94 131 LYS A O 1
ATOM 1079 N N . ARG A 1 132 ? -4.915 9.588 8.705 1.00 89.56 132 ARG A N 1
ATOM 1080 C CA . ARG A 1 132 ? -5.867 9.146 9.727 1.00 89.56 132 ARG A CA 1
ATOM 1081 C C . ARG A 1 132 ? -5.363 7.889 10.433 1.00 89.56 132 ARG A C 1
ATOM 1083 O O . ARG A 1 132 ? -5.243 7.902 11.656 1.00 89.56 132 ARG A O 1
ATOM 1090 N N . PHE A 1 133 ? -5.010 6.848 9.678 1.00 91.62 133 PHE A N 1
ATOM 1091 C CA . PHE A 1 133 ? -4.496 5.598 10.233 1.00 91.62 133 PHE A CA 1
ATOM 1092 C C . PHE A 1 133 ? -3.215 5.806 11.037 1.00 91.62 133 PHE A C 1
ATOM 1094 O O . PHE A 1 133 ? -3.117 5.343 12.170 1.00 91.62 133 PHE A O 1
ATOM 1101 N N . VAL A 1 134 ? -2.243 6.534 10.480 1.00 93.94 134 VAL A N 1
ATOM 1102 C CA . VAL A 1 134 ? -0.951 6.769 11.142 1.00 93.94 134 VAL A CA 1
ATOM 1103 C C . VAL A 1 134 ? -1.139 7.520 12.462 1.00 93.94 134 VAL A C 1
ATOM 1105 O O . VAL A 1 134 ? -0.554 7.139 13.477 1.00 93.94 134 VAL A O 1
ATOM 1108 N N . ASN A 1 135 ? -1.987 8.549 12.476 1.00 92.00 135 ASN A N 1
ATOM 1109 C CA . ASN A 1 135 ? -2.295 9.303 13.689 1.00 92.00 135 ASN A CA 1
ATOM 1110 C C . ASN A 1 135 ? -2.994 8.428 14.736 1.00 92.00 135 ASN A C 1
ATOM 1112 O O . ASN A 1 135 ? -2.590 8.428 15.899 1.00 92.00 135 ASN A O 1
ATOM 1116 N N . LEU A 1 136 ? -4.005 7.657 14.323 1.00 92.31 136 LEU A N 1
ATOM 1117 C CA . LEU A 1 136 ? -4.734 6.743 15.201 1.00 92.31 136 LEU A CA 1
ATOM 1118 C C . LEU A 1 136 ? -3.800 5.683 15.803 1.00 92.31 136 LEU A C 1
ATOM 1120 O O . LEU A 1 136 ? -3.808 5.464 17.015 1.00 92.31 136 LEU A O 1
ATOM 1124 N N . TYR A 1 137 ? -2.942 5.086 14.973 1.00 95.00 137 TYR A N 1
ATOM 1125 C CA . TYR A 1 137 ? -1.934 4.120 15.394 1.00 95.00 137 TYR A CA 1
ATOM 1126 C C . TYR A 1 137 ? -1.028 4.696 16.482 1.00 95.00 137 TYR A C 1
ATOM 1128 O O . TYR A 1 137 ? -0.905 4.110 17.557 1.00 95.00 137 TYR A O 1
ATOM 1136 N N . TRP A 1 138 ? -0.432 5.869 16.254 1.00 94.81 138 TRP A N 1
ATOM 1137 C CA . TRP A 1 138 ? 0.471 6.464 17.239 1.00 94.81 138 TRP A CA 1
ATOM 1138 C C . TRP A 1 138 ? -0.218 6.805 18.554 1.00 94.81 138 TRP A C 1
ATOM 1140 O O . TRP A 1 138 ? 0.396 6.642 19.606 1.00 94.81 138 TRP A O 1
ATOM 1150 N N . ARG A 1 139 ? -1.480 7.237 18.533 1.00 93.06 139 ARG A N 1
ATOM 1151 C CA . ARG A 1 139 ? -2.219 7.503 19.772 1.00 93.06 139 ARG A CA 1
ATOM 1152 C C . ARG A 1 139 ? -2.450 6.238 20.579 1.00 93.06 139 ARG A C 1
ATOM 1154 O O . ARG A 1 139 ? -2.127 6.220 21.763 1.00 93.06 139 ARG A O 1
ATOM 1161 N N . ILE A 1 140 ? -2.930 5.181 19.928 1.00 92.56 140 ILE A N 1
ATOM 1162 C CA . ILE A 1 140 ? -3.221 3.904 20.587 1.00 92.56 140 ILE A CA 1
ATOM 1163 C C . ILE A 1 140 ? -1.948 3.298 21.171 1.00 92.56 140 ILE A C 1
ATOM 1165 O O . ILE A 1 140 ? -1.915 2.955 22.347 1.00 92.56 140 ILE A O 1
ATOM 1169 N N . ILE A 1 141 ? -0.871 3.226 20.384 1.00 93.62 141 ILE A N 1
ATOM 1170 C CA . ILE A 1 141 ? 0.389 2.631 20.847 1.00 93.62 141 ILE A CA 1
ATOM 1171 C C . ILE A 1 141 ? 1.026 3.437 21.991 1.00 93.62 141 ILE A C 1
ATOM 1173 O O . ILE A 1 141 ? 1.724 2.863 22.824 1.00 93.62 141 ILE A O 1
ATOM 1177 N N . ASN A 1 142 ? 0.768 4.746 22.064 1.00 93.75 142 ASN A N 1
ATOM 1178 C CA . ASN A 1 142 ? 1.238 5.608 23.150 1.00 93.75 142 ASN A CA 1
ATOM 1179 C C . ASN A 1 142 ? 0.226 5.755 24.305 1.00 93.75 142 ASN A C 1
ATOM 1181 O O . ASN A 1 142 ? 0.423 6.618 25.160 1.00 93.75 142 ASN A O 1
ATOM 1185 N N . ASN A 1 143 ? -0.840 4.946 24.349 1.00 90.94 143 ASN A N 1
ATOM 1186 C CA . ASN A 1 143 ? -1.902 4.999 25.364 1.00 90.94 143 ASN A CA 1
ATOM 1187 C C . ASN A 1 143 ? -2.556 6.388 25.520 1.00 90.94 143 ASN A C 1
ATOM 1189 O O . ASN A 1 143 ? -2.953 6.784 26.617 1.00 90.94 143 ASN A O 1
ATOM 1193 N N . GLN A 1 144 ? -2.650 7.150 24.430 1.00 89.81 144 GLN A N 1
ATOM 1194 C CA . GLN A 1 144 ? -3.340 8.438 24.406 1.00 89.81 144 GLN A CA 1
ATOM 1195 C C . GLN A 1 144 ? -4.846 8.231 24.228 1.00 89.81 144 GLN A C 1
ATOM 1197 O O . GLN A 1 144 ? -5.282 7.273 23.587 1.00 89.81 144 GLN A O 1
ATOM 1202 N N . SER A 1 145 ? -5.650 9.143 24.780 1.00 83.25 145 SER A N 1
ATOM 1203 C CA . SER A 1 145 ? -7.096 9.101 24.584 1.00 83.25 145 SER A CA 1
ATOM 1204 C C . SER A 1 145 ? -7.452 9.344 23.117 1.00 83.25 145 SER A C 1
ATOM 1206 O O . SER A 1 145 ? -6.856 10.173 22.425 1.00 83.25 145 SER A O 1
ATOM 1208 N N . ILE A 1 146 ? -8.447 8.599 22.652 1.00 84.50 146 ILE A N 1
ATOM 1209 C CA . ILE A 1 146 ? -8.993 8.701 21.303 1.00 84.50 146 ILE A CA 1
ATOM 1210 C C . ILE A 1 146 ? -10.360 9.359 21.429 1.00 84.50 146 ILE A C 1
ATOM 1212 O O . ILE A 1 146 ? -11.133 9.010 22.326 1.00 84.50 146 ILE A O 1
ATOM 1216 N N . THR A 1 147 ? -10.666 10.316 20.560 1.00 78.69 147 THR A N 1
ATOM 1217 C CA . THR A 1 147 ? -11.998 10.925 20.532 1.00 78.69 147 THR A CA 1
ATOM 1218 C C . THR A 1 147 ? -12.923 10.141 19.604 1.00 78.69 147 THR A C 1
ATOM 1220 O O . THR A 1 147 ? -12.484 9.541 18.625 1.00 78.69 147 THR A O 1
ATOM 1223 N N . SER A 1 148 ? -14.233 10.169 19.874 1.00 70.12 148 SER A N 1
ATOM 1224 C CA . SER A 1 148 ? -15.231 9.479 19.036 1.00 70.12 148 SER A CA 1
ATOM 1225 C C . SER A 1 148 ? -15.155 9.898 17.561 1.00 70.12 148 SER A C 1
ATOM 1227 O O . SER A 1 148 ? -15.312 9.065 16.679 1.00 70.12 148 SER A O 1
ATOM 1229 N N . SER A 1 149 ? -14.819 11.163 17.288 1.00 69.38 149 SER A N 1
ATOM 1230 C CA . SER A 1 149 ? -14.645 11.714 15.936 1.00 69.38 149 SER A CA 1
ATOM 1231 C C . SER A 1 149 ? -13.505 11.080 15.127 1.00 69.38 149 SER A C 1
ATOM 1233 O O . SER A 1 149 ? -13.449 11.235 13.914 1.00 69.38 149 SER A O 1
ATOM 1235 N N . GLU A 1 150 ? -12.552 10.410 15.777 1.00 69.88 150 GLU A N 1
ATOM 1236 C CA . GLU A 1 150 ? -11.404 9.771 15.110 1.00 69.88 150 GLU A CA 1
ATOM 1237 C C . GLU A 1 150 ? -11.706 8.321 14.730 1.00 69.88 150 GLU A C 1
ATOM 1239 O O . GLU A 1 150 ? -11.169 7.785 13.753 1.00 69.88 150 GLU A O 1
ATOM 1244 N N . ILE A 1 151 ? -12.604 7.715 15.504 1.00 69.31 151 ILE A N 1
ATOM 1245 C CA . ILE A 1 151 ? -13.078 6.343 15.355 1.00 69.31 151 ILE A CA 1
ATOM 1246 C C . ILE A 1 151 ? -14.314 6.296 14.459 1.00 69.31 151 ILE A C 1
ATOM 1248 O O . ILE A 1 151 ? -14.533 5.268 13.831 1.00 69.31 151 ILE A O 1
ATOM 1252 N N . GLU A 1 152 ? -15.073 7.395 14.342 1.00 62.62 152 GLU A N 1
ATOM 1253 C CA . GLU A 1 152 ? -16.212 7.502 13.430 1.00 62.62 152 GLU A CA 1
ATOM 1254 C C . GLU A 1 152 ? -15.795 7.109 12.008 1.00 62.62 152 GLU A C 1
ATOM 1256 O O . GLU A 1 152 ? -15.198 7.865 11.238 1.00 62.62 152 GLU A O 1
ATOM 1261 N N . VAL A 1 153 ? -16.111 5.865 11.662 1.00 53.25 153 VAL A N 1
ATOM 1262 C CA . VAL A 1 153 ? -16.210 5.402 10.292 1.00 53.25 153 VAL A CA 1
ATOM 1263 C C . VAL A 1 153 ? -17.485 6.050 9.793 1.00 53.25 153 VAL A C 1
ATOM 1265 O O . VAL A 1 153 ? -18.587 5.588 10.082 1.00 53.25 153 VAL A O 1
ATOM 1268 N N . SER A 1 154 ? -17.351 7.205 9.142 1.00 47.00 154 SER A N 1
ATOM 1269 C CA . SER A 1 154 ? -18.500 7.794 8.479 1.00 47.00 154 SER A CA 1
ATOM 1270 C C . SER A 1 154 ? -19.044 6.734 7.527 1.00 47.00 154 SER A C 1
ATOM 1272 O O . SER A 1 154 ? -18.343 6.293 6.621 1.00 47.00 154 SER A O 1
ATOM 1274 N N . ASP A 1 155 ? -20.307 6.350 7.704 1.00 41.72 155 ASP A N 1
ATOM 1275 C CA . ASP A 1 155 ? -21.046 5.381 6.873 1.00 41.72 155 ASP A CA 1
ATOM 1276 C C . ASP A 1 155 ? -21.251 5.865 5.407 1.00 41.72 155 ASP A C 1
ATOM 1278 O O . ASP A 1 155 ? -22.076 5.358 4.633 1.00 41.72 155 ASP A O 1
ATOM 1282 N N . SER A 1 156 ? -20.494 6.909 5.058 1.00 46.91 156 SER A N 1
ATOM 1283 C CA . SER A 1 156 ? -20.256 7.543 3.776 1.00 46.91 156 SER A CA 1
ATOM 1284 C C . SER A 1 156 ? -18.984 7.020 3.091 1.00 46.91 156 SER A C 1
ATOM 1286 O O . SER A 1 156 ? -18.476 7.667 2.180 1.00 46.91 156 SER A O 1
ATOM 1288 N N . GLU A 1 157 ? -18.472 5.840 3.462 1.00 48.22 157 GLU A N 1
ATOM 1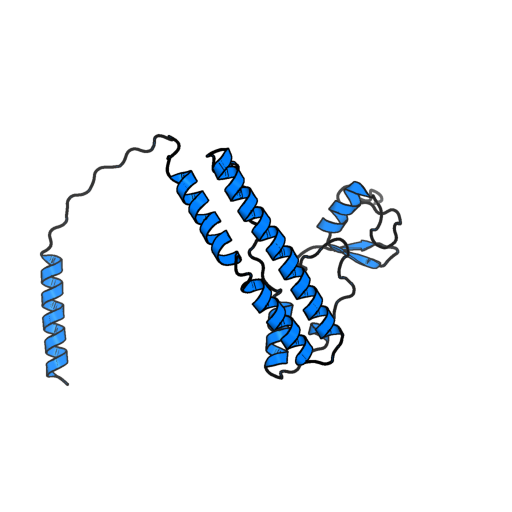289 C CA . GLU A 1 157 ? -17.531 5.123 2.598 1.00 48.22 157 GLU A CA 1
ATOM 1290 C C . GLU A 1 157 ? -18.244 4.759 1.289 1.00 48.22 157 GLU A C 1
ATOM 1292 O O . GLU A 1 157 ? -19.055 3.834 1.174 1.00 48.22 157 GLU A O 1
ATOM 1297 N N . PHE A 1 158 ? -18.012 5.610 0.296 1.00 52.31 158 PHE A N 1
ATOM 1298 C CA . PHE A 1 158 ? -18.663 5.560 -0.994 1.00 52.31 158 PHE A CA 1
ATOM 1299 C C . PHE A 1 158 ? -18.175 4.331 -1.748 1.00 52.31 158 PHE A C 1
ATOM 1301 O O . PHE A 1 158 ? -17.031 4.274 -2.180 1.00 52.31 158 PHE A O 1
ATOM 1308 N N . PHE A 1 159 ? -19.077 3.382 -1.991 1.00 49.22 159 PHE A N 1
ATOM 1309 C CA . PHE A 1 159 ? -18.821 2.129 -2.714 1.00 49.22 159 PHE A CA 1
ATOM 1310 C C . PHE A 1 159 ? -18.158 2.306 -4.101 1.00 49.22 159 PHE A C 1
ATOM 1312 O O . PHE A 1 159 ? -17.695 1.341 -4.699 1.00 49.22 159 PHE A O 1
ATOM 1319 N N . ILE A 1 160 ? -18.111 3.533 -4.634 1.00 52.47 160 ILE A N 1
ATOM 1320 C CA . ILE A 1 160 ? -17.503 3.846 -5.930 1.00 52.47 160 ILE A CA 1
ATOM 1321 C C . ILE A 1 160 ? -16.056 4.359 -5.804 1.00 52.47 160 ILE A C 1
ATOM 1323 O O . ILE A 1 160 ? -15.331 4.309 -6.796 1.00 52.47 160 ILE A O 1
ATOM 1327 N N . CYS A 1 161 ? -15.597 4.836 -4.635 1.00 49.81 161 CYS A N 1
ATOM 1328 C CA . CYS A 1 161 ? -14.263 5.434 -4.510 1.00 49.81 161 CYS A CA 1
ATOM 1329 C C . CYS A 1 161 ? -13.520 5.173 -3.201 1.00 49.81 161 CYS A C 1
ATOM 1331 O O . CYS A 1 161 ? -14.064 5.250 -2.111 1.00 49.81 161 CYS A O 1
ATOM 1333 N N . TYR A 1 162 ? -12.216 4.948 -3.364 1.00 52.53 162 TYR A N 1
ATOM 1334 C CA . TYR A 1 162 ? -11.245 4.559 -2.339 1.00 52.53 162 TYR A CA 1
ATOM 1335 C C . TYR A 1 162 ? -10.343 5.721 -1.856 1.00 52.53 162 TYR A C 1
ATOM 1337 O O . TYR A 1 162 ? -9.272 5.473 -1.301 1.00 52.53 162 TYR A O 1
ATOM 1345 N N . VAL A 1 163 ? -10.708 6.979 -2.136 1.00 47.38 163 VAL A N 1
ATOM 1346 C CA . VAL A 1 163 ? -9.862 8.177 -1.931 1.00 47.38 163 VAL A CA 1
ATOM 1347 C C . VAL A 1 163 ? -10.483 9.105 -0.876 1.00 47.38 163 VAL A C 1
ATOM 1349 O O . VAL A 1 163 ? -11.697 9.292 -0.876 1.00 47.38 163 VAL A O 1
ATOM 1352 N N . GLU A 1 164 ? -9.653 9.666 0.016 1.00 48.00 164 GLU A N 1
ATOM 1353 C CA . GLU A 1 164 ? -10.056 10.598 1.088 1.00 48.00 164 GLU A CA 1
ATOM 1354 C C . GLU A 1 164 ? -10.585 11.950 0.555 1.00 48.00 164 GLU A C 1
ATOM 1356 O O . GLU A 1 164 ? -10.161 12.443 -0.489 1.00 48.00 164 GLU A O 1
ATOM 1361 N N . MET A 1 165 ? -11.521 12.542 1.310 1.00 48.53 165 MET A N 1
ATOM 1362 C CA . MET A 1 165 ? -12.332 13.721 0.971 1.00 48.53 165 MET A CA 1
ATOM 1363 C C . MET A 1 165 ? -11.536 15.035 0.858 1.00 48.53 165 MET A C 1
ATOM 1365 O O . MET A 1 165 ? -11.005 15.526 1.853 1.00 48.53 165 MET A O 1
ATOM 1369 N N . THR A 1 166 ? -11.574 15.683 -0.311 1.00 47.59 166 THR A N 1
ATOM 1370 C CA . THR A 1 166 ? -11.220 17.113 -0.477 1.00 47.59 166 THR A CA 1
ATOM 1371 C C . THR A 1 166 ? -12.187 17.895 -1.374 1.00 47.59 166 THR A C 1
ATOM 1373 O O . THR A 1 166 ? -11.955 19.070 -1.649 1.00 47.59 166 THR A O 1
ATOM 1376 N N . SER A 1 167 ? -13.273 17.277 -1.837 1.00 55.31 167 SER A N 1
ATOM 1377 C CA . SER A 1 167 ? -14.028 17.761 -2.995 1.00 55.31 167 SER A CA 1
ATOM 1378 C C . SER A 1 167 ? -15.534 17.510 -2.883 1.00 55.31 167 SER A C 1
ATOM 1380 O O . SER A 1 167 ? -16.005 16.782 -2.006 1.00 55.31 167 SER A O 1
ATOM 1382 N N . GLU A 1 168 ? -16.293 18.191 -3.746 1.00 61.34 168 GLU A N 1
ATOM 1383 C CA . GLU A 1 168 ? -17.755 18.269 -3.698 1.00 61.34 168 GLU A CA 1
ATOM 1384 C C . GLU A 1 168 ? -18.429 16.895 -3.797 1.00 61.34 168 GLU A C 1
ATOM 1386 O O . GLU A 1 168 ? -17.925 15.957 -4.422 1.00 61.34 168 GLU A O 1
ATOM 1391 N N . ALA A 1 169 ? -19.590 16.763 -3.158 1.00 64.75 169 ALA A N 1
ATOM 1392 C CA . ALA A 1 169 ? -20.263 15.486 -3.004 1.00 64.75 169 ALA A CA 1
ATOM 1393 C C . ALA A 1 169 ? -21.707 15.542 -3.517 1.00 64.75 169 ALA A C 1
ATOM 1395 O O . ALA A 1 169 ? -22.449 16.480 -3.234 1.00 64.75 169 ALA A O 1
ATOM 1396 N N . LEU A 1 170 ? -22.112 14.512 -4.261 1.00 67.19 170 LEU A N 1
ATOM 1397 C CA . LEU A 1 170 ? -23.470 14.330 -4.766 1.00 67.19 170 LEU A CA 1
ATOM 1398 C C . LEU A 1 170 ? -24.288 13.517 -3.775 1.00 67.19 170 LEU A C 1
ATOM 1400 O O . LEU A 1 170 ? -23.840 12.478 -3.306 1.00 67.19 170 LEU A O 1
ATOM 1404 N N . SER A 1 171 ? -25.513 13.945 -3.486 1.00 67.75 171 SER A N 1
ATOM 1405 C CA . SER A 1 171 ? -26.444 13.163 -2.672 1.00 67.75 171 SER A CA 1
ATOM 1406 C C . SER A 1 171 ? -27.635 12.710 -3.507 1.00 67.75 171 SER A C 1
ATOM 1408 O O . SER A 1 171 ? -28.165 13.458 -4.327 1.00 67.75 171 SER A O 1
ATOM 1410 N N . CYS A 1 172 ? -28.057 11.462 -3.311 1.00 69.62 172 CYS A N 1
ATOM 1411 C CA . CYS A 1 172 ? -29.311 10.983 -3.880 1.00 69.62 172 CYS A CA 1
ATOM 1412 C C . CYS A 1 172 ? -30.480 11.521 -3.044 1.00 69.62 172 CYS A C 1
ATOM 1414 O O . CYS A 1 172 ? -30.530 11.275 -1.838 1.00 69.62 172 CYS A O 1
ATOM 1416 N N . GLN A 1 173 ? -31.445 12.186 -3.682 1.00 65.56 173 GLN A N 1
ATOM 1417 C CA . GLN A 1 173 ? -32.613 12.781 -3.016 1.00 65.56 173 GLN A CA 1
ATOM 1418 C C . GLN A 1 173 ? -33.446 11.752 -2.225 1.00 65.56 173 GLN A C 1
ATOM 1420 O O . GLN A 1 173 ? -34.009 12.071 -1.181 1.00 65.56 173 GLN A O 1
ATOM 1425 N N . GLU A 1 174 ? -33.454 10.498 -2.685 1.00 64.56 174 GLU A N 1
ATOM 1426 C CA . GLU A 1 174 ? -34.258 9.408 -2.122 1.00 64.56 174 GLU A CA 1
ATOM 1427 C C . GLU A 1 174 ? -33.518 8.566 -1.079 1.00 64.56 174 GLU A C 1
ATOM 1429 O O . GLU A 1 174 ? -34.119 8.087 -0.122 1.00 64.56 174 GLU A O 1
ATOM 1434 N N . PHE A 1 175 ? -32.211 8.354 -1.260 1.00 60.12 175 PHE A N 1
ATOM 1435 C CA . PHE A 1 175 ? -31.429 7.464 -0.396 1.00 60.12 175 PHE A CA 1
ATOM 1436 C C . PHE A 1 175 ? -30.546 8.224 0.603 1.00 60.12 175 PHE A C 1
ATOM 1438 O O . PHE A 1 175 ? -29.970 7.601 1.489 1.00 60.12 175 PHE A O 1
ATOM 1445 N N . LYS A 1 176 ? -30.430 9.557 0.461 1.00 62.62 176 LYS A N 1
ATOM 1446 C CA . LYS A 1 176 ? -29.656 10.508 1.288 1.00 62.62 176 LYS A CA 1
ATOM 1447 C C . LYS A 1 176 ? -28.194 10.133 1.570 1.00 62.62 176 LYS A C 1
ATOM 1449 O O . LYS A 1 176 ? -27.495 10.901 2.225 1.00 62.62 176 LYS A O 1
ATOM 1454 N N . LYS A 1 177 ? -27.694 9.009 1.046 1.00 63.41 177 LYS A N 1
ATOM 1455 C CA . LYS A 1 177 ? -26.267 8.717 1.016 1.00 63.41 177 LYS A CA 1
ATOM 1456 C C . LYS A 1 177 ? -25.610 9.648 0.013 1.00 63.41 177 LYS A C 1
ATOM 1458 O O . LYS A 1 177 ? -26.069 9.826 -1.120 1.00 63.41 177 LYS A O 1
ATOM 1463 N N . VAL A 1 178 ? -24.547 10.258 0.500 1.00 64.38 178 VAL A N 1
ATOM 1464 C CA . VAL A 1 178 ? -23.648 11.098 -0.270 1.00 64.38 178 VAL A CA 1
ATOM 1465 C C . VAL A 1 178 ? -22.806 10.173 -1.171 1.00 64.38 178 VAL A C 1
ATOM 1467 O O . VAL A 1 178 ? -22.796 8.958 -0.984 1.00 64.38 178 VAL A O 1
ATOM 1470 N N . THR A 1 179 ? -22.160 10.685 -2.205 1.00 63.28 179 THR A N 1
ATOM 1471 C CA . THR A 1 179 ? -21.185 9.999 -3.059 1.00 63.28 179 THR A CA 1
ATOM 1472 C C . THR A 1 179 ? -20.247 11.060 -3.607 1.00 63.28 179 THR A C 1
ATOM 1474 O O . THR A 1 179 ? -20.709 12.123 -4.014 1.00 63.28 179 THR A O 1
ATOM 1477 N N . TYR A 1 180 ? -18.939 10.802 -3.633 1.00 73.94 180 TYR A N 1
ATOM 1478 C CA . TYR A 1 180 ? -17.994 11.766 -4.198 1.00 73.94 180 TYR A CA 1
ATOM 1479 C C . TYR A 1 180 ? -18.353 12.113 -5.657 1.00 73.94 180 TYR A C 1
ATOM 1481 O O . TYR A 1 180 ? -18.608 11.199 -6.449 1.00 73.94 180 TYR A O 1
ATOM 1489 N N . PHE A 1 181 ? -18.376 13.411 -6.003 1.00 73.44 181 PHE A N 1
ATOM 1490 C CA . PHE A 1 181 ? -18.844 13.910 -7.295 1.00 73.44 181 PHE A CA 1
ATOM 1491 C C . PHE A 1 181 ? -18.167 13.206 -8.472 1.00 73.44 181 PHE A C 1
ATOM 1493 O O . PHE A 1 181 ? -18.858 12.620 -9.294 1.00 73.44 181 PHE A O 1
ATOM 1500 N N . GLU A 1 182 ? -16.833 13.150 -8.535 1.00 71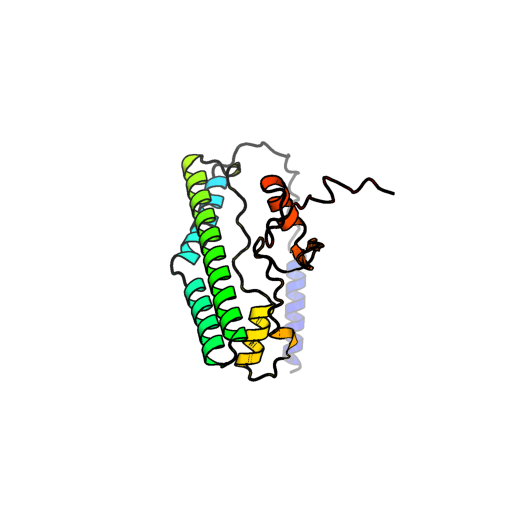.38 182 GLU A N 1
ATOM 1501 C CA . GLU A 1 182 ? -16.143 12.518 -9.675 1.00 71.38 182 GLU A CA 1
ATOM 1502 C C . GLU A 1 182 ? -16.496 11.033 -9.841 1.00 71.38 182 GLU A C 1
ATOM 1504 O O . GLU A 1 182 ? -16.535 10.498 -10.953 1.00 71.38 182 GLU A O 1
ATOM 1509 N N . CYS A 1 183 ? -16.750 10.352 -8.730 1.00 71.94 183 CYS A N 1
ATOM 1510 C CA . CYS A 1 183 ? -17.029 8.923 -8.693 1.00 71.94 183 CYS A CA 1
ATOM 1511 C C . CYS A 1 183 ? -18.472 8.643 -9.090 1.00 71.94 183 CYS A C 1
ATOM 1513 O O . CYS A 1 183 ? -18.726 7.784 -9.936 1.00 71.94 183 CYS A O 1
ATOM 1515 N N . ALA A 1 184 ? -19.402 9.435 -8.556 1.00 76.75 184 ALA A N 1
ATOM 1516 C CA . ALA A 1 184 ? -20.774 9.472 -9.025 1.00 76.75 184 ALA A CA 1
ATOM 1517 C C . ALA A 1 184 ? -20.816 9.800 -10.524 1.00 76.75 184 ALA A C 1
ATOM 1519 O O . ALA A 1 184 ? -21.421 9.049 -11.275 1.00 76.75 184 ALA A O 1
ATOM 1520 N N . SER A 1 185 ? -20.094 10.814 -10.997 1.00 77.62 185 SER A N 1
ATOM 1521 C CA . SER A 1 185 ? -20.054 11.203 -12.410 1.00 77.62 185 SER A CA 1
ATOM 1522 C C . SER A 1 185 ? -19.551 10.076 -13.317 1.00 77.62 185 SER A C 1
ATOM 1524 O O . SER A 1 185 ? -20.168 9.792 -14.343 1.00 77.62 185 SER A O 1
ATOM 1526 N N . LYS A 1 186 ? -18.492 9.347 -12.930 1.00 80.06 186 LYS A N 1
ATOM 1527 C CA . LYS A 1 186 ? -18.030 8.153 -13.671 1.00 80.06 186 LYS A CA 1
ATOM 1528 C C . LYS A 1 186 ? -19.078 7.040 -13.708 1.00 80.06 186 LYS A C 1
ATOM 1530 O O . LYS A 1 186 ? -19.291 6.436 -14.756 1.00 80.06 186 LYS A O 1
ATOM 1535 N N . TRP A 1 187 ? -19.733 6.771 -12.584 1.00 83.88 187 TRP A N 1
ATOM 1536 C CA . TRP A 1 187 ? -20.782 5.757 -12.494 1.00 83.88 187 TRP A CA 1
ATOM 1537 C C . TRP A 1 187 ? -22.015 6.129 -13.330 1.00 83.88 187 TRP A C 1
ATOM 1539 O O . TRP A 1 187 ? -22.541 5.307 -14.082 1.00 83.88 187 TRP A O 1
ATOM 1549 N N . LEU A 1 188 ? -22.455 7.382 -13.230 1.00 82.69 188 LEU A N 1
ATOM 1550 C CA . LEU A 1 188 ? -23.644 7.913 -13.890 1.00 82.69 188 LEU A CA 1
ATOM 1551 C C . LEU A 1 188 ? -23.505 7.946 -15.413 1.00 82.69 188 LEU A C 1
ATOM 1553 O O . LEU A 1 188 ? -24.493 7.690 -16.099 1.00 82.69 188 LEU A O 1
ATOM 1557 N N . LYS A 1 189 ? -22.286 8.137 -15.938 1.00 82.62 189 LYS A N 1
ATOM 1558 C CA . LYS A 1 189 ? -21.993 8.001 -17.376 1.00 82.62 189 LYS A CA 1
ATOM 1559 C C . LYS A 1 189 ? -22.373 6.632 -17.941 1.00 82.62 189 LYS A C 1
ATOM 1561 O O . LYS A 1 189 ? -22.780 6.544 -19.095 1.00 82.62 189 LYS A O 1
ATOM 1566 N N . ILE A 1 190 ? -22.238 5.573 -17.141 1.00 79.56 190 ILE A N 1
ATOM 1567 C CA . ILE A 1 190 ? -22.473 4.191 -17.578 1.00 79.56 190 ILE A CA 1
ATOM 1568 C C . ILE A 1 190 ? -23.879 3.732 -17.192 1.00 79.56 190 ILE A C 1
ATOM 1570 O O . ILE A 1 190 ? -24.605 3.180 -18.014 1.00 79.56 190 ILE A O 1
ATOM 1574 N N . HIS A 1 191 ? -24.261 3.938 -15.932 1.00 80.62 191 HIS A N 1
ATOM 1575 C CA . HIS A 1 191 ? -25.428 3.284 -15.345 1.00 80.62 191 HIS A CA 1
ATOM 1576 C C . HIS A 1 191 ? -26.661 4.184 -15.237 1.00 80.62 191 HIS A C 1
ATOM 1578 O O . HIS A 1 191 ? -27.755 3.650 -15.082 1.00 80.62 191 HIS A O 1
ATOM 1584 N N . ARG A 1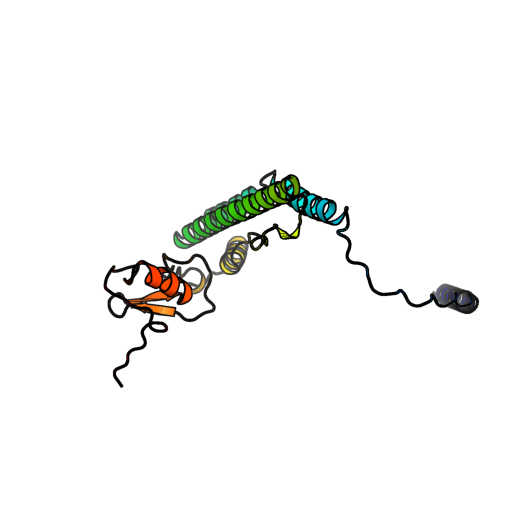 192 ? -26.506 5.519 -15.306 1.00 84.19 192 ARG A N 1
ATOM 1585 C CA . ARG A 1 192 ? -27.601 6.510 -15.172 1.00 84.19 192 ARG A CA 1
ATOM 1586 C C . ARG A 1 192 ? -28.551 6.245 -13.991 1.00 84.19 192 ARG A C 1
ATOM 1588 O O . ARG A 1 192 ? -29.748 6.516 -14.036 1.00 84.19 192 ARG A O 1
ATOM 1595 N N . SER A 1 193 ? -28.015 5.666 -12.923 1.00 83.44 193 SER A N 1
ATOM 1596 C CA . SER A 1 193 ? -28.777 5.245 -11.756 1.00 83.44 193 SER A CA 1
ATOM 1597 C C . SER A 1 193 ? -27.952 5.448 -10.498 1.00 83.44 193 SER A C 1
ATOM 1599 O O . SER A 1 193 ? -26.729 5.330 -10.529 1.00 83.44 193 SER A O 1
ATOM 1601 N N . CYS A 1 194 ? -28.603 5.644 -9.359 1.00 80.50 194 CYS A N 1
ATOM 1602 C CA . CYS A 1 194 ? -27.937 5.675 -8.069 1.00 80.50 194 CYS A CA 1
ATOM 1603 C C . CYS A 1 194 ? -27.189 4.347 -7.821 1.00 80.50 194 CYS A C 1
ATOM 1605 O O . CYS A 1 194 ? -27.783 3.274 -7.969 1.00 80.50 194 CYS A O 1
ATOM 1607 N N . PRO A 1 195 ? -25.910 4.378 -7.415 1.00 73.00 195 PRO A N 1
ATOM 1608 C CA . PRO A 1 195 ? -25.145 3.173 -7.074 1.00 73.00 195 PRO A CA 1
ATOM 1609 C C . PRO A 1 195 ? -25.729 2.409 -5.881 1.00 73.00 195 PRO A C 1
ATOM 1611 O O . PRO A 1 195 ? -25.564 1.195 -5.789 1.00 73.00 195 PRO A O 1
ATOM 1614 N N . HIS A 1 196 ? -26.433 3.111 -4.990 1.00 73.69 196 HIS A N 1
ATOM 1615 C CA . HIS A 1 196 ? -26.937 2.554 -3.741 1.00 73.69 196 HIS A CA 1
ATOM 1616 C C . HIS A 1 196 ? -28.374 2.037 -3.851 1.00 73.69 196 HIS A C 1
ATOM 1618 O O . HIS A 1 196 ? -28.646 0.913 -3.444 1.00 73.69 196 HIS A O 1
ATOM 1624 N N . CYS A 1 197 ? -29.296 2.822 -4.420 1.00 81.19 197 CYS A N 1
ATOM 1625 C CA . CYS A 1 197 ? -30.713 2.444 -4.498 1.00 81.19 197 CYS A CA 1
ATOM 1626 C C . CYS A 1 197 ? -31.180 2.039 -5.903 1.00 81.19 197 CYS A C 1
ATOM 1628 O O . CYS A 1 197 ? -32.347 1.693 -6.067 1.00 81.19 197 CYS A O 1
ATOM 1630 N N . ARG A 1 198 ? -30.299 2.102 -6.917 1.00 78.19 198 ARG A N 1
ATOM 1631 C CA . ARG A 1 198 ? -30.575 1.773 -8.332 1.00 78.19 198 ARG A CA 1
ATOM 1632 C C . ARG A 1 198 ? -31.702 2.575 -8.994 1.00 78.19 198 ARG A C 1
ATOM 1634 O O . ARG A 1 198 ? -32.021 2.314 -10.148 1.00 78.19 198 ARG A O 1
ATOM 1641 N N . ARG A 1 199 ? -32.266 3.573 -8.308 1.00 80.56 199 ARG A N 1
ATOM 1642 C CA . ARG A 1 199 ? -33.217 4.521 -8.900 1.00 80.56 199 ARG A CA 1
ATOM 1643 C C . ARG A 1 199 ? -32.523 5.419 -9.911 1.00 80.56 199 ARG A C 1
ATOM 1645 O O . ARG A 1 199 ? -31.313 5.620 -9.823 1.00 80.56 199 ARG A O 1
ATOM 1652 N N . GLU A 1 200 ? -33.295 5.954 -10.845 1.00 80.75 200 GLU A N 1
ATOM 1653 C CA . GLU A 1 200 ? -32.795 6.875 -11.860 1.00 80.75 200 GLU A CA 1
ATOM 1654 C C . GLU A 1 200 ? -32.129 8.091 -11.206 1.00 80.75 200 GLU A C 1
ATOM 1656 O O . GLU A 1 200 ? -32.646 8.682 -10.257 1.00 80.75 200 GLU A O 1
ATOM 1661 N N . MET A 1 201 ? -30.926 8.404 -11.672 1.00 82.12 201 MET A N 1
ATOM 1662 C CA . MET A 1 201 ? -30.127 9.522 -11.188 1.00 82.12 201 MET A CA 1
ATOM 1663 C C . MET A 1 201 ? -29.253 9.976 -12.349 1.00 82.12 201 MET A C 1
ATOM 1665 O O . MET A 1 201 ? -28.583 9.151 -12.967 1.00 82.12 201 MET A O 1
ATOM 1669 N N . LEU A 1 202 ? -29.269 11.268 -12.658 1.00 81.00 202 LEU A N 1
ATOM 1670 C CA . LEU A 1 202 ? -28.476 11.854 -13.737 1.00 81.00 202 LEU A CA 1
ATOM 1671 C C . LEU A 1 202 ? -27.396 12.761 -13.155 1.00 81.00 202 LEU A C 1
ATOM 1673 O O . LEU A 1 202 ? -27.539 13.272 -12.045 1.00 81.00 202 LEU A O 1
ATOM 1677 N N . ASN A 1 203 ? -26.295 12.917 -13.890 1.00 80.56 203 ASN A N 1
ATOM 1678 C CA . ASN A 1 203 ? -25.226 13.823 -13.490 1.00 80.56 203 ASN A CA 1
ATOM 1679 C C . ASN A 1 203 ? -25.724 15.272 -13.662 1.00 80.56 203 ASN A C 1
ATOM 1681 O O . ASN A 1 203 ? -26.023 15.645 -14.796 1.00 80.56 203 ASN A O 1
ATOM 1685 N N . PRO A 1 204 ? -25.810 16.083 -12.593 1.00 77.69 204 PRO A N 1
ATOM 1686 C CA . PRO A 1 204 ? -26.348 17.439 -12.683 1.00 77.69 204 PRO A CA 1
ATOM 1687 C C . PRO A 1 204 ? -25.465 18.418 -13.472 1.00 77.69 204 PRO A C 1
ATOM 1689 O O . PRO A 1 204 ? -25.985 19.430 -13.928 1.00 77.69 204 PRO A O 1
ATOM 1692 N N . GLU A 1 205 ? -24.173 18.134 -13.683 1.00 80.25 205 GLU A N 1
ATOM 1693 C CA . GLU A 1 205 ? -23.336 18.932 -14.599 1.00 80.25 205 GLU A CA 1
ATOM 1694 C C . GLU A 1 205 ? -23.637 18.633 -16.073 1.00 80.25 205 GLU A C 1
ATOM 1696 O O . GLU A 1 205 ? -23.616 19.533 -16.908 1.00 80.25 205 GLU A O 1
ATOM 1701 N N . GLU A 1 206 ? -23.921 17.370 -16.409 1.00 80.00 206 GLU A N 1
ATOM 1702 C CA . GLU A 1 206 ? -24.251 16.969 -17.785 1.00 80.00 206 GLU A CA 1
ATOM 1703 C C . GLU A 1 206 ? -25.723 17.241 -18.122 1.00 80.00 206 GLU A C 1
ATOM 1705 O O . GLU A 1 206 ? -26.061 17.523 -19.271 1.00 80.00 206 GLU A O 1
ATOM 1710 N N . PHE A 1 207 ? -26.598 17.167 -17.118 1.00 80.44 207 PHE A N 1
ATOM 1711 C CA . PHE A 1 207 ? -28.041 17.340 -17.240 1.00 80.44 207 PHE A CA 1
ATOM 1712 C C . PHE A 1 207 ? -28.539 18.326 -16.172 1.00 80.44 207 PHE A C 1
ATOM 1714 O O . PHE A 1 207 ? -29.175 17.910 -15.197 1.00 80.44 207 PHE A O 1
ATOM 1721 N N . PRO A 1 208 ? -28.240 19.631 -16.318 1.00 77.94 208 PRO A N 1
ATOM 1722 C CA . PRO A 1 208 ? -28.716 20.645 -15.388 1.00 77.94 208 PRO A CA 1
ATOM 1723 C C . PRO A 1 208 ? -30.242 20.743 -15.447 1.00 77.94 208 PRO A C 1
ATOM 1725 O O . PRO A 1 208 ? -30.856 20.616 -16.509 1.00 77.94 208 PRO A O 1
ATOM 1728 N N . ASN A 1 209 ? -30.870 20.976 -14.295 1.00 72.50 209 ASN A N 1
ATOM 1729 C CA . ASN A 1 209 ? -32.316 21.119 -14.232 1.00 72.50 209 ASN A CA 1
ATOM 1730 C C . ASN A 1 209 ? -32.728 22.461 -14.858 1.00 72.50 209 ASN A C 1
ATOM 1732 O O . ASN A 1 209 ? -32.321 23.519 -14.384 1.00 72.50 209 ASN A O 1
ATOM 1736 N N . LEU A 1 210 ? -33.508 22.411 -15.939 1.00 74.25 210 LEU A N 1
ATOM 1737 C CA . LEU A 1 210 ? -33.909 23.592 -16.712 1.00 74.25 210 LEU A CA 1
ATOM 1738 C C . LEU A 1 210 ? -35.167 24.280 -16.159 1.00 74.25 210 LEU A C 1
ATOM 1740 O O . LEU A 1 210 ? -35.606 25.278 -16.723 1.00 74.25 210 LEU A O 1
ATOM 1744 N N . SER A 1 211 ? -35.767 23.760 -15.082 1.00 63.62 211 SER A N 1
ATOM 1745 C CA . SER A 1 211 ? -36.911 24.397 -14.428 1.00 63.62 211 SER A CA 1
ATOM 1746 C C . SER A 1 211 ? -36.445 25.487 -13.452 1.00 63.62 211 SER A C 1
ATOM 1748 O O . SER A 1 211 ? -36.274 25.222 -12.258 1.00 63.62 211 SER A O 1
ATOM 1750 N N . GLN A 1 212 ? -36.229 26.695 -13.974 1.00 49.06 212 GLN A N 1
ATOM 1751 C CA . GLN A 1 212 ? -36.348 27.951 -13.222 1.00 49.06 212 GLN A CA 1
ATOM 1752 C C . GLN A 1 212 ? -37.685 28.612 -13.548 1.00 49.06 212 GLN A C 1
ATOM 1754 O O . GLN A 1 212 ? -38.081 28.572 -14.734 1.00 49.06 212 GLN A O 1
#

Radius of gyration: 29.27 Å; chains: 1; bounding box: 85×44×58 Å

pLDDT: mean 78.65, std 16.0, range [41.19, 97.75]